Protein AF-A0A933KEI4-F1 (afdb_monomer_lite)

Secondary structure (DSSP, 8-state):
--HHHHHHHHHHHTTSTTHHHHHHHHHHHHHSS--HHHHHHHHHHH---HHHHHHHHHHSTT--SS---SEEEEEE-SHHHHHTTHHHHHHHHHHHHT--TTEE-TTS-EEEEEES--S-GGG-S-EEETTEEE-S--GGGHHHHHHHHHH-TT---TTT-TT--B--EE-TTT--B-EEEEEEETTEEEEEEEEEETTEEEEEEE-SBTT---EEESS-PPTTPBPEEE-TTT--B---S-B-TTT-PBEEEEEETTS-EEEEESBTT---EEEE-

Sequence (277 aa):
MNTAEIQAIVTKHQGKPGEVLSILEDIQSRYSFLPEDALRFVADRTGHPLRDLYGVATFYKMFSFRPRGKHLVSVCLGTACHVRRAALVAEEFESKLSVRAGETTPDGDISLESVNCVGACALGPIVVVDGHYFPNVKKASVKSIIDRTRGGLDRIDPNKDPRVFPVEVRCPRCNHSLMDPAFPIEDHPSVRVTISFGACHGWLRLSSLYGSFTIVSEYETPADTVCHFFCPHCHAELLGATSCMECAAPMVPMVIEGGGIVQICSRRGCRGHLLDL

Radius of gyration: 22.95 Å; chains: 1; bounding box: 55×35×62 Å

Structure (mmCIF, N/CA/C/O backbone):
data_AF-A0A933KEI4-F1
#
_entry.id   AF-A0A933KEI4-F1
#
loop_
_atom_site.group_PDB
_atom_site.id
_atom_site.type_symbol
_atom_site.label_atom_id
_atom_site.label_alt_id
_atom_site.label_comp_id
_atom_site.label_asym_id
_atom_site.label_entity_id
_atom_site.label_seq_id
_atom_site.pdbx_PDB_ins_code
_atom_site.Cartn_x
_atom_site.Cartn_y
_atom_site.Cartn_z
_atom_site.occupancy
_atom_site.B_iso_or_equiv
_atom_site.auth_seq_id
_atom_site.auth_comp_id
_atom_site.auth_asym_id
_atom_site.auth_atom_id
_atom_site.pdbx_PDB_model_num
ATOM 1 N N . MET A 1 1 ? -22.226 11.304 -0.323 1.00 66.88 1 MET A N 1
ATOM 2 C CA . MET A 1 1 ? -21.785 9.904 -0.499 1.00 66.88 1 MET A CA 1
ATOM 3 C C . MET A 1 1 ? -22.325 9.410 -1.833 1.00 66.88 1 MET A C 1
ATOM 5 O O . MET A 1 1 ? -23.469 9.730 -2.133 1.00 66.88 1 MET A O 1
ATOM 9 N N . ASN A 1 2 ? -21.521 8.744 -2.665 1.00 82.81 2 ASN A N 1
ATOM 10 C CA . ASN A 1 2 ? -21.932 8.381 -4.023 1.00 82.81 2 ASN A CA 1
ATOM 11 C C . ASN A 1 2 ? -22.456 6.940 -4.061 1.00 82.81 2 ASN A C 1
ATOM 13 O O . ASN A 1 2 ? -21.691 5.981 -4.101 1.00 82.81 2 ASN A O 1
ATOM 17 N N . THR A 1 3 ? -23.775 6.788 -4.059 1.00 83.94 3 THR A N 1
ATOM 18 C CA . THR A 1 3 ? -24.452 5.486 -4.040 1.00 83.94 3 THR A CA 1
ATOM 19 C C . THR A 1 3 ? -24.093 4.603 -5.245 1.00 83.94 3 THR A C 1
ATOM 21 O O . THR A 1 3 ? -24.060 3.380 -5.123 1.00 83.94 3 THR A O 1
ATOM 24 N N . ALA A 1 4 ? -23.752 5.200 -6.394 1.00 87.56 4 ALA A N 1
ATOM 25 C CA . ALA A 1 4 ? -23.306 4.457 -7.573 1.00 87.56 4 ALA A CA 1
ATOM 26 C C . ALA A 1 4 ? -21.932 3.792 -7.363 1.00 87.56 4 ALA A C 1
ATOM 28 O O . ALA A 1 4 ? -21.709 2.682 -7.843 1.00 87.56 4 ALA A O 1
ATOM 29 N N . GLU A 1 5 ? -21.031 4.428 -6.605 1.00 88.00 5 GLU A N 1
ATOM 30 C CA . GLU A 1 5 ? -19.727 3.842 -6.259 1.00 88.00 5 GLU A CA 1
ATOM 31 C C . GLU A 1 5 ? -19.898 2.625 -5.348 1.00 88.00 5 GLU A C 1
ATOM 33 O O . GLU A 1 5 ? -19.323 1.569 -5.606 1.00 88.00 5 GLU A O 1
ATOM 38 N N . ILE A 1 6 ? -20.739 2.740 -4.315 1.00 88.50 6 ILE A N 1
ATOM 39 C CA . ILE A 1 6 ? -21.006 1.628 -3.394 1.00 88.50 6 ILE A CA 1
ATOM 40 C C . ILE A 1 6 ? -21.677 0.473 -4.147 1.00 88.50 6 ILE A C 1
ATOM 42 O O . ILE A 1 6 ? -21.323 -0.685 -3.939 1.00 88.50 6 ILE A O 1
ATOM 46 N N . GLN A 1 7 ? -22.580 0.768 -5.089 1.00 91.25 7 GLN A N 1
ATOM 47 C CA . GLN A 1 7 ? -23.173 -0.255 -5.951 1.00 91.25 7 GLN A CA 1
ATOM 48 C C . GLN A 1 7 ? -22.116 -1.003 -6.777 1.00 91.25 7 GLN A C 1
ATOM 50 O O . GLN A 1 7 ? -22.214 -2.224 -6.918 1.00 91.25 7 GLN A O 1
ATOM 55 N N . ALA A 1 8 ? -21.104 -0.309 -7.304 1.00 91.31 8 ALA A N 1
ATOM 56 C CA . ALA A 1 8 ? -20.011 -0.948 -8.033 1.00 91.31 8 ALA A CA 1
ATOM 57 C C . ALA A 1 8 ? -19.189 -1.880 -7.122 1.00 91.31 8 ALA A C 1
ATOM 59 O O . ALA A 1 8 ? -18.896 -3.009 -7.520 1.00 91.31 8 ALA A O 1
ATOM 60 N N . ILE A 1 9 ? -18.895 -1.457 -5.884 1.00 90.81 9 ILE A N 1
ATOM 61 C CA . ILE A 1 9 ? -18.196 -2.282 -4.879 1.00 90.81 9 ILE A CA 1
ATOM 62 C C . ILE A 1 9 ? -19.005 -3.539 -4.541 1.00 90.81 9 ILE A C 1
ATOM 64 O O . ILE A 1 9 ? -18.464 -4.644 -4.558 1.00 90.81 9 ILE A O 1
ATOM 68 N N . VAL A 1 10 ? -20.309 -3.395 -4.284 1.00 90.69 10 VAL A N 1
ATOM 69 C CA . VAL A 1 10 ? -21.191 -4.538 -3.999 1.00 90.69 10 VAL A CA 1
ATOM 70 C C . VAL A 1 10 ? -21.196 -5.512 -5.177 1.00 90.69 10 VAL A C 1
ATOM 72 O O . VAL A 1 10 ? -20.985 -6.705 -4.990 1.00 90.69 10 VAL A O 1
ATOM 75 N N . THR A 1 11 ? -21.351 -5.006 -6.403 1.00 91.69 11 THR A N 1
ATOM 76 C CA . THR A 1 11 ? -21.400 -5.841 -7.617 1.00 91.69 11 THR A CA 1
ATOM 77 C C . THR A 1 11 ? -20.084 -6.596 -7.850 1.00 91.69 11 THR A C 1
ATOM 79 O O . THR A 1 11 ? -20.098 -7.748 -8.274 1.00 91.69 11 THR A O 1
ATOM 82 N N . LYS A 1 12 ? -18.935 -5.982 -7.533 1.00 90.69 12 LYS A N 1
ATOM 83 C CA . LYS A 1 12 ? -17.597 -6.590 -7.661 1.00 90.69 12 LYS A CA 1
ATOM 84 C C . LYS A 1 12 ? -17.420 -7.841 -6.790 1.00 90.69 12 LYS A C 1
ATOM 86 O O . LYS A 1 12 ? -16.674 -8.750 -7.175 1.00 90.69 12 LYS A O 1
ATOM 91 N N . HIS A 1 13 ? -18.063 -7.887 -5.624 1.00 90.44 13 HIS A N 1
ATOM 92 C CA . HIS A 1 13 ? -17.870 -8.946 -4.623 1.00 90.44 13 HIS A CA 1
ATOM 93 C C . HIS A 1 13 ? -19.070 -9.875 -4.444 1.00 90.44 13 HIS A C 1
ATOM 95 O O . HIS A 1 13 ? -18.941 -10.893 -3.768 1.00 90.44 13 HIS A O 1
ATOM 101 N N . GLN A 1 14 ? -20.199 -9.559 -5.076 1.00 87.44 14 GLN A N 1
ATOM 102 C CA . GLN A 1 14 ? -21.444 -10.305 -4.947 1.00 87.44 14 GLN A CA 1
ATOM 103 C C . GLN A 1 14 ? -21.265 -11.798 -5.258 1.00 87.44 14 GLN A C 1
ATOM 105 O O . GLN A 1 14 ? -20.739 -12.172 -6.309 1.00 87.44 14 GLN A O 1
ATOM 110 N N . GLY A 1 15 ? -21.730 -12.655 -4.345 1.00 81.69 15 GLY A N 1
ATOM 111 C CA . GLY A 1 15 ? -21.725 -14.110 -4.521 1.00 81.69 15 GLY A CA 1
ATOM 112 C C . GLY A 1 15 ? -20.364 -14.779 -4.301 1.00 81.69 15 GLY A C 1
ATOM 113 O O . GLY A 1 15 ? -20.231 -15.979 -4.547 1.00 81.69 15 GLY A O 1
ATOM 114 N N . LYS A 1 16 ? -19.351 -14.038 -3.831 1.00 86.69 16 LYS A N 1
ATOM 115 C CA . LYS A 1 16 ? -18.053 -14.602 -3.438 1.00 86.69 16 LYS A CA 1
ATOM 116 C C . LYS A 1 16 ? -18.057 -15.004 -1.955 1.00 86.69 16 LYS A C 1
ATOM 118 O O . LYS A 1 16 ? -18.673 -14.323 -1.133 1.00 86.69 16 LYS A O 1
ATOM 123 N N . PRO A 1 17 ? -17.336 -16.070 -1.564 1.00 81.12 17 PRO A N 1
ATOM 124 C CA . PRO A 1 17 ? -17.108 -16.369 -0.153 1.00 81.12 17 PRO A CA 1
ATOM 125 C C . PRO A 1 17 ? -16.466 -15.171 0.558 1.00 81.12 17 PRO A C 1
ATOM 127 O O . PRO A 1 17 ? -15.464 -14.641 0.085 1.00 81.12 17 PRO A O 1
ATOM 130 N N . GLY A 1 18 ? -17.037 -14.745 1.687 1.00 84.06 18 GLY A N 1
ATOM 131 C CA . GLY A 1 18 ? -16.534 -13.592 2.440 1.00 84.06 18 GLY A CA 1
ATOM 132 C C . GLY A 1 18 ? -16.918 -12.221 1.869 1.00 84.06 18 GLY A C 1
ATOM 133 O O . GLY A 1 18 ? -16.309 -11.232 2.266 1.00 84.06 18 GLY A O 1
ATOM 134 N N . GLU A 1 19 ? -17.930 -12.140 0.992 1.00 90.75 19 GLU A N 1
ATOM 135 C CA . GLU A 1 19 ? -18.350 -10.891 0.328 1.00 90.75 19 GLU A CA 1
ATOM 136 C C . GLU A 1 19 ? -18.503 -9.697 1.282 1.00 90.75 19 GLU A C 1
ATOM 138 O O . GLU A 1 19 ? -18.044 -8.605 0.964 1.00 90.75 19 GLU A O 1
ATOM 143 N N . VAL A 1 20 ? -19.080 -9.900 2.475 1.00 90.94 20 VAL A N 1
ATOM 144 C CA . VAL A 1 20 ? -19.296 -8.826 3.456 1.00 90.94 20 VAL A CA 1
ATOM 145 C C . VAL A 1 20 ? -17.970 -8.196 3.868 1.00 90.94 20 VAL A C 1
ATOM 147 O O . VAL A 1 20 ? -17.856 -6.975 3.877 1.00 90.94 20 VAL A O 1
ATOM 150 N N . LEU A 1 21 ? -16.954 -9.010 4.166 1.00 92.19 21 LEU A N 1
ATOM 151 C CA . LEU A 1 21 ? -15.654 -8.509 4.603 1.00 92.19 21 LEU A CA 1
ATOM 152 C C . LEU A 1 21 ? -14.997 -7.668 3.501 1.00 92.19 21 LEU A C 1
ATOM 154 O O . LEU A 1 21 ? -14.574 -6.547 3.770 1.00 92.19 21 LEU A O 1
ATOM 158 N N . SER A 1 22 ? -14.985 -8.173 2.264 1.00 92.25 22 SER A N 1
ATOM 159 C CA . SER A 1 22 ? -14.389 -7.480 1.115 1.00 92.25 22 SER A CA 1
ATOM 160 C C . SER A 1 22 ? -15.139 -6.202 0.728 1.00 92.25 22 SER A C 1
ATOM 162 O O . SER A 1 22 ? -14.517 -5.212 0.353 1.00 92.25 22 SER A O 1
ATOM 164 N N . ILE A 1 23 ? -16.471 -6.189 0.845 1.00 93.56 23 ILE A N 1
ATOM 165 C CA . ILE A 1 23 ? -17.278 -4.983 0.609 1.00 93.56 23 ILE A CA 1
ATOM 166 C C . ILE A 1 23 ? -16.947 -3.913 1.652 1.00 93.56 23 ILE A C 1
ATOM 168 O O . ILE A 1 23 ? -16.721 -2.759 1.291 1.00 93.56 23 ILE A O 1
ATOM 172 N N . LEU A 1 24 ? -16.902 -4.279 2.937 1.00 93.88 24 LEU A N 1
ATOM 173 C CA . LEU A 1 24 ? -16.566 -3.341 4.010 1.00 93.88 24 LEU A CA 1
ATOM 174 C C . LEU A 1 24 ? -15.130 -2.814 3.874 1.00 93.88 24 LEU A C 1
ATOM 176 O O . LEU A 1 24 ? -14.891 -1.630 4.104 1.00 93.88 24 LEU A O 1
ATOM 180 N N . GLU A 1 25 ? -14.187 -3.662 3.464 1.00 91.75 25 GLU A N 1
ATOM 181 C CA . GLU A 1 25 ? -12.800 -3.271 3.200 1.00 91.75 25 GLU A CA 1
ATOM 182 C C . GLU A 1 25 ? -12.699 -2.232 2.077 1.00 91.75 25 GLU A C 1
ATOM 184 O O . GLU A 1 25 ? -12.110 -1.171 2.289 1.00 91.75 25 GLU A O 1
ATOM 189 N N . ASP A 1 26 ? -13.340 -2.473 0.929 1.00 90.56 26 ASP A N 1
ATOM 190 C CA . ASP A 1 26 ? -13.341 -1.535 -0.201 1.00 90.56 26 ASP A CA 1
ATOM 191 C C . ASP A 1 26 ? -14.046 -0.208 0.160 1.00 90.56 26 ASP A C 1
ATOM 193 O O . ASP A 1 26 ? -13.571 0.870 -0.208 1.00 90.56 26 ASP A O 1
ATOM 197 N N . ILE A 1 27 ? -15.151 -0.252 0.921 1.00 91.88 27 ILE A N 1
ATOM 198 C CA . ILE A 1 27 ? -15.847 0.959 1.401 1.00 91.88 27 ILE A CA 1
ATOM 199 C C . ILE A 1 27 ? -14.936 1.766 2.326 1.00 91.88 27 ILE A C 1
ATOM 201 O O . ILE A 1 27 ? -14.800 2.978 2.144 1.00 91.88 27 ILE A O 1
ATOM 205 N N . GLN A 1 28 ? -14.287 1.116 3.295 1.00 89.94 28 GLN A N 1
ATOM 206 C CA . GLN A 1 28 ? -13.370 1.800 4.200 1.00 89.94 28 GLN A CA 1
ATOM 207 C C . GLN A 1 28 ? -12.134 2.324 3.466 1.00 89.94 28 GLN A C 1
ATOM 209 O O . GLN A 1 28 ? -11.687 3.422 3.769 1.00 89.94 28 GLN A O 1
ATOM 214 N N . SER A 1 29 ? -11.592 1.592 2.495 1.00 85.69 29 SER A N 1
ATOM 215 C CA . SER A 1 29 ? -10.480 2.073 1.669 1.00 85.69 29 SER A CA 1
ATOM 216 C C . SER A 1 29 ? -10.861 3.348 0.907 1.00 85.69 29 SER A C 1
ATOM 218 O O . SER A 1 29 ? -10.061 4.275 0.794 1.00 85.69 29 SER A O 1
ATOM 220 N N . ARG A 1 30 ? -12.113 3.437 0.438 1.00 85.56 30 ARG A N 1
ATOM 221 C CA . ARG A 1 30 ? -12.614 4.596 -0.308 1.00 85.56 30 ARG A CA 1
ATOM 222 C C . ARG A 1 30 ? -12.935 5.804 0.570 1.00 85.56 30 ARG A C 1
ATOM 224 O O . ARG A 1 30 ? -12.662 6.929 0.158 1.00 85.56 30 ARG A O 1
ATOM 231 N N . TYR A 1 31 ? -13.564 5.587 1.723 1.00 85.62 31 TYR A N 1
ATOM 232 C CA . TYR A 1 31 ? -14.091 6.662 2.573 1.00 85.62 31 TYR A CA 1
ATOM 233 C C . TYR A 1 31 ? -13.296 6.877 3.870 1.00 85.62 31 TYR A C 1
ATOM 235 O O . TYR A 1 31 ? -13.636 7.774 4.632 1.00 85.62 31 TYR A O 1
ATOM 243 N N . SER A 1 32 ? -12.259 6.079 4.133 1.00 85.19 32 SER A N 1
ATOM 244 C CA . SER A 1 32 ? -11.454 6.023 5.371 1.00 85.19 32 SER A CA 1
ATOM 245 C C . SER A 1 32 ? -12.206 5.582 6.637 1.00 85.19 32 SER A C 1
ATOM 247 O O . SER A 1 32 ? -11.617 5.480 7.712 1.00 85.19 32 SER A O 1
ATOM 249 N N . PHE A 1 33 ? -13.503 5.296 6.535 1.00 90.75 33 PHE A N 1
ATOM 250 C CA . PHE A 1 33 ? -14.348 4.749 7.598 1.00 90.75 33 PHE A CA 1
ATOM 251 C C . PHE A 1 33 ? -15.566 4.048 6.984 1.00 90.75 33 PHE A C 1
ATOM 253 O O . PHE A 1 33 ? -15.709 4.005 5.762 1.00 90.75 33 PHE A O 1
ATOM 260 N N . LEU A 1 34 ? -16.445 3.506 7.826 1.00 92.50 34 LEU A N 1
ATOM 261 C CA . LEU A 1 34 ? -17.716 2.900 7.440 1.00 92.50 34 LEU A CA 1
ATOM 262 C C . LEU A 1 34 ? -18.889 3.832 7.796 1.00 92.50 34 LEU A C 1
ATOM 264 O O . LEU A 1 34 ? -19.338 3.825 8.947 1.00 92.50 34 LEU A O 1
ATOM 268 N N . PRO A 1 35 ? -19.402 4.636 6.842 1.00 91.94 35 PRO A N 1
ATOM 269 C CA . PRO A 1 35 ? -20.598 5.443 7.055 1.00 91.94 35 PRO A CA 1
ATOM 270 C C . PRO A 1 35 ? -21.829 4.565 7.286 1.00 91.94 35 PRO A C 1
ATOM 272 O O . PRO A 1 35 ? -22.018 3.560 6.602 1.00 91.94 35 PRO A O 1
ATOM 275 N N . GLU A 1 36 ? -22.719 4.985 8.186 1.00 92.69 36 GLU A N 1
ATOM 276 C CA . GLU A 1 36 ? -23.975 4.269 8.442 1.00 92.69 36 GLU A CA 1
ATOM 277 C C . GLU A 1 36 ? -24.830 4.133 7.174 1.00 92.69 36 GLU A C 1
ATOM 279 O O . GLU A 1 36 ? -25.321 3.044 6.877 1.00 92.69 36 GLU A O 1
ATOM 284 N N . ASP A 1 37 ? -24.941 5.199 6.377 1.00 92.38 37 ASP A N 1
ATOM 285 C CA . ASP A 1 37 ? -25.680 5.174 5.111 1.00 92.38 37 ASP A CA 1
ATOM 286 C C . ASP A 1 37 ? -25.109 4.136 4.131 1.00 92.38 37 ASP A C 1
ATOM 288 O O . ASP A 1 37 ? -25.859 3.503 3.387 1.00 92.38 37 ASP A O 1
ATOM 292 N N . ALA A 1 38 ? -23.785 3.929 4.136 1.00 92.38 38 ALA A N 1
ATOM 293 C CA . ALA A 1 38 ? -23.139 2.928 3.292 1.00 92.38 38 ALA A CA 1
ATOM 294 C C . ALA A 1 38 ? -23.496 1.513 3.758 1.00 92.38 38 ALA A C 1
ATOM 296 O O . ALA A 1 38 ? -23.834 0.667 2.936 1.00 92.38 38 ALA A O 1
ATOM 297 N N . LEU A 1 39 ? -23.481 1.267 5.072 1.00 93.81 39 LEU A N 1
ATOM 298 C CA . LEU A 1 39 ? -23.871 -0.021 5.650 1.00 93.81 39 LEU A CA 1
ATOM 299 C C . LEU A 1 39 ? -25.344 -0.341 5.378 1.00 93.81 39 LEU A C 1
ATOM 301 O O . LEU A 1 39 ? -25.662 -1.468 5.006 1.00 93.81 39 LEU A O 1
ATOM 305 N N . ARG A 1 40 ? -26.236 0.649 5.506 1.00 94.19 40 ARG A N 1
ATOM 306 C CA . ARG A 1 40 ? -27.660 0.508 5.160 1.00 94.19 40 ARG A CA 1
ATOM 307 C C . ARG A 1 40 ? -27.838 0.149 3.690 1.00 94.19 40 ARG A C 1
ATOM 309 O O . ARG A 1 40 ? -28.526 -0.816 3.377 1.00 94.19 40 ARG A O 1
ATOM 316 N N . PHE A 1 41 ? -27.141 0.853 2.801 1.00 93.31 41 PHE A N 1
ATOM 317 C CA . PHE A 1 41 ? -27.189 0.556 1.375 1.00 93.31 41 PHE A CA 1
ATOM 318 C C . PHE A 1 41 ? -26.659 -0.849 1.045 1.00 93.31 41 PHE A C 1
ATOM 320 O O . PHE A 1 41 ? -27.255 -1.566 0.244 1.00 93.31 41 PHE A O 1
ATOM 327 N N . VAL A 1 42 ? -25.561 -1.279 1.675 1.00 92.88 42 VAL A N 1
ATOM 328 C CA . VAL A 1 42 ? -25.029 -2.640 1.500 1.00 92.88 42 VAL A CA 1
ATOM 329 C C . VAL A 1 42 ? -26.033 -3.684 1.984 1.00 92.88 42 VAL A C 1
ATOM 331 O O . VAL A 1 42 ? -26.249 -4.668 1.276 1.00 92.88 42 VAL A O 1
ATOM 334 N N . ALA A 1 43 ? -26.673 -3.472 3.136 1.00 94.00 43 ALA A N 1
ATOM 335 C CA . ALA A 1 43 ? -27.698 -4.374 3.664 1.00 94.00 43 ALA A CA 1
ATOM 336 C C . ALA A 1 43 ? -28.856 -4.544 2.667 1.00 94.00 43 ALA A C 1
ATOM 338 O O . ALA A 1 43 ? -29.191 -5.668 2.293 1.00 94.00 43 ALA A O 1
ATOM 339 N N . ASP A 1 44 ? -29.383 -3.433 2.147 1.00 92.25 44 ASP A N 1
ATOM 340 C CA . ASP A 1 44 ? -30.495 -3.435 1.190 1.00 92.25 44 ASP A CA 1
ATOM 341 C C . ASP A 1 44 ? -30.146 -4.149 -0.127 1.00 92.25 44 ASP A C 1
ATOM 343 O O . ASP A 1 44 ? -31.000 -4.784 -0.748 1.00 92.25 44 ASP A O 1
ATOM 347 N N . ARG A 1 45 ? -28.889 -4.056 -0.584 1.00 91.44 45 ARG A N 1
ATOM 348 C CA . ARG A 1 45 ? -28.452 -4.633 -1.868 1.00 91.44 45 ARG A CA 1
ATOM 349 C C . ARG A 1 45 ? -27.994 -6.082 -1.782 1.00 91.44 45 ARG A C 1
ATOM 351 O O . ARG A 1 45 ? -28.147 -6.810 -2.759 1.00 91.44 45 ARG A O 1
ATOM 358 N N . THR A 1 46 ? -27.426 -6.488 -0.653 1.00 89.06 46 THR A N 1
ATOM 359 C CA . THR A 1 46 ? -26.928 -7.857 -0.441 1.00 89.06 46 THR A CA 1
ATOM 360 C C . THR A 1 46 ? -27.973 -8.770 0.197 1.00 89.06 46 THR A C 1
ATOM 362 O O . THR A 1 46 ? -27.859 -9.987 0.100 1.00 89.06 46 THR A O 1
ATOM 365 N N . GLY A 1 47 ? -29.004 -8.200 0.831 1.00 89.62 47 GLY A N 1
ATOM 366 C CA . GLY A 1 47 ? -29.991 -8.946 1.609 1.00 89.62 47 GLY A CA 1
ATOM 367 C C . GLY A 1 47 ? -29.497 -9.348 3.003 1.00 89.62 47 GLY A C 1
ATOM 368 O O . GLY A 1 47 ? -30.251 -9.974 3.749 1.00 89.62 47 GLY A O 1
ATOM 369 N N . HIS A 1 48 ? -28.264 -8.983 3.381 1.00 90.56 48 HIS A N 1
ATOM 370 C CA . HIS A 1 48 ? -27.751 -9.206 4.732 1.00 90.56 48 HIS A CA 1
ATOM 371 C C . HIS A 1 48 ? -28.422 -8.256 5.728 1.00 90.56 48 HIS A C 1
ATOM 373 O O . HIS A 1 48 ? -28.486 -7.050 5.480 1.00 90.56 48 HIS A O 1
ATOM 379 N N . PRO A 1 49 ? -28.874 -8.747 6.893 1.00 93.69 49 PRO A N 1
ATOM 380 C CA . PRO A 1 49 ? -29.343 -7.887 7.967 1.00 93.69 49 PRO A CA 1
ATOM 381 C C . PRO A 1 49 ? -28.277 -6.862 8.372 1.00 93.69 49 PRO A C 1
ATOM 383 O O . PRO A 1 49 ? -27.120 -7.210 8.602 1.00 93.69 49 PRO A O 1
ATOM 386 N N . LEU A 1 50 ? -28.680 -5.604 8.576 1.00 93.81 50 LEU A N 1
ATOM 387 C CA . LEU A 1 50 ? -27.767 -4.537 9.007 1.00 93.81 50 LEU A CA 1
ATOM 388 C C . LEU A 1 50 ? -26.9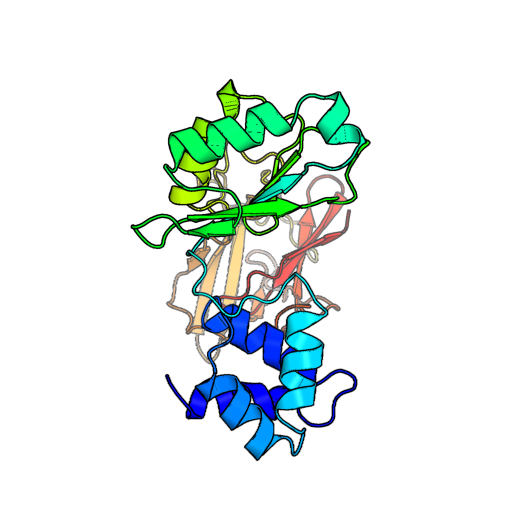85 -4.908 10.284 1.00 93.81 50 LEU A C 1
ATOM 390 O O . LEU A 1 50 ? -25.810 -4.575 10.416 1.00 93.81 50 LEU A O 1
ATOM 394 N N . ARG A 1 51 ? -27.613 -5.651 11.207 1.00 94.56 51 ARG A N 1
ATOM 395 C CA . ARG A 1 51 ? -26.971 -6.139 12.440 1.00 94.56 51 ARG A CA 1
ATOM 396 C C . ARG A 1 51 ? -25.764 -7.046 12.162 1.00 94.56 51 ARG A C 1
ATOM 398 O O . ARG A 1 51 ? -24.816 -7.023 12.937 1.00 94.56 51 ARG A O 1
ATOM 405 N N . ASP A 1 52 ? -25.801 -7.828 11.083 1.00 91.06 52 ASP A N 1
ATOM 406 C CA . ASP A 1 52 ? -24.750 -8.787 10.748 1.00 91.06 52 ASP A CA 1
ATOM 407 C C . ASP A 1 52 ? -23.547 -8.026 10.168 1.00 91.06 52 ASP A C 1
ATOM 409 O O . ASP A 1 52 ? -22.407 -8.305 10.536 1.00 91.06 52 ASP A O 1
ATOM 413 N N . LEU A 1 53 ? -23.798 -6.970 9.378 1.00 93.25 53 LEU A N 1
ATOM 414 C CA . LEU A 1 53 ? -22.759 -6.038 8.924 1.00 93.25 53 LEU A CA 1
ATOM 415 C C . LEU A 1 53 ? -22.075 -5.334 10.102 1.00 93.25 53 LEU A C 1
ATOM 417 O O . LEU A 1 53 ? -20.847 -5.298 10.162 1.00 93.25 53 LEU A O 1
ATOM 421 N N . TYR A 1 54 ? -22.850 -4.821 11.066 1.00 93.81 54 TYR A N 1
ATOM 422 C CA . TYR A 1 54 ? -22.287 -4.260 12.299 1.00 93.81 54 TYR A CA 1
ATOM 423 C C . TYR A 1 54 ? -21.531 -5.310 13.112 1.00 93.81 54 TYR A C 1
ATOM 425 O O . TYR A 1 54 ? -20.475 -4.998 13.654 1.00 93.81 54 TYR A O 1
ATOM 433 N N . GLY A 1 55 ? -22.031 -6.544 13.181 1.00 93.19 55 GLY A N 1
ATOM 434 C CA . GLY A 1 55 ? -21.350 -7.669 13.818 1.00 93.19 55 GLY A CA 1
ATOM 435 C C . GLY A 1 55 ? -19.956 -7.904 13.236 1.00 93.19 55 GLY A C 1
ATOM 436 O O . GLY A 1 55 ? -18.978 -7.924 13.978 1.00 93.19 55 GLY A O 1
ATOM 437 N N . VAL A 1 56 ? -19.836 -7.989 11.909 1.00 92.25 56 VAL A N 1
ATOM 438 C CA . VAL A 1 56 ? -18.537 -8.127 11.229 1.00 92.25 56 VAL A CA 1
ATOM 439 C C . VAL A 1 56 ? -17.656 -6.896 11.460 1.00 92.25 56 VAL A C 1
ATOM 441 O O . VAL A 1 56 ? -16.499 -7.030 11.862 1.00 92.25 56 VAL A O 1
ATOM 444 N N . ALA A 1 57 ? -18.199 -5.694 11.258 1.00 92.31 57 ALA A N 1
ATOM 445 C CA . ALA A 1 57 ? -17.451 -4.447 11.388 1.00 92.31 57 ALA A CA 1
ATOM 446 C C . ALA A 1 57 ? -16.956 -4.184 12.823 1.00 92.31 57 ALA A C 1
ATOM 448 O O . ALA A 1 57 ? -15.898 -3.598 13.013 1.00 92.31 57 ALA A O 1
ATOM 449 N N . THR A 1 58 ? -17.684 -4.634 13.846 1.00 89.81 58 THR A N 1
ATOM 450 C CA . THR A 1 58 ? -17.254 -4.516 15.251 1.00 89.81 58 THR A CA 1
ATOM 451 C C . THR A 1 58 ? -16.309 -5.632 15.679 1.00 89.81 58 THR A C 1
ATOM 453 O O . THR A 1 58 ? -15.481 -5.421 16.564 1.00 89.81 58 THR A O 1
ATOM 456 N N . PHE A 1 59 ? -16.402 -6.809 15.056 1.00 90.38 59 PHE A N 1
ATOM 457 C CA . PHE A 1 59 ? -15.530 -7.938 15.357 1.00 90.38 59 PHE A CA 1
ATOM 458 C C . PHE A 1 59 ? -14.084 -7.680 14.908 1.00 90.38 59 PHE A C 1
ATOM 460 O O . PHE A 1 59 ? -13.139 -7.951 15.652 1.00 90.38 59 PHE A O 1
ATOM 467 N N . TYR A 1 60 ? -13.895 -7.121 13.710 1.00 86.44 60 TYR A N 1
ATOM 468 C CA . TYR A 1 60 ? -12.566 -6.804 13.191 1.00 86.44 60 TYR A CA 1
ATOM 469 C C . TYR A 1 60 ? -12.129 -5.391 13.582 1.00 86.44 60 TYR A C 1
ATOM 471 O O . TYR A 1 60 ? -12.618 -4.401 13.047 1.00 86.44 60 TYR A O 1
ATOM 479 N N . LYS A 1 61 ? -11.094 -5.294 14.429 1.00 79.81 61 LYS A N 1
ATOM 480 C CA . LYS A 1 61 ? -10.496 -4.015 14.870 1.00 79.81 61 LYS A CA 1
ATOM 481 C C . LYS A 1 61 ? -9.951 -3.142 13.719 1.00 79.81 61 LYS A C 1
ATOM 483 O O . LYS A 1 61 ? -9.690 -1.959 13.908 1.00 79.81 61 LYS A O 1
ATOM 488 N N . MET A 1 62 ? -9.770 -3.716 12.528 1.00 82.75 62 MET A N 1
ATOM 489 C CA . MET A 1 62 ? -9.368 -2.977 11.329 1.00 82.75 62 MET A CA 1
ATOM 490 C C . MET A 1 62 ? -10.439 -1.981 10.865 1.00 82.75 62 MET A C 1
ATOM 492 O O . MET A 1 62 ? -10.081 -0.979 10.245 1.00 82.75 62 MET A O 1
ATOM 496 N N . PHE A 1 63 ? -11.721 -2.212 11.155 1.00 89.81 63 PHE A N 1
ATOM 497 C CA . PHE A 1 63 ? -12.793 -1.310 10.745 1.00 89.81 63 PH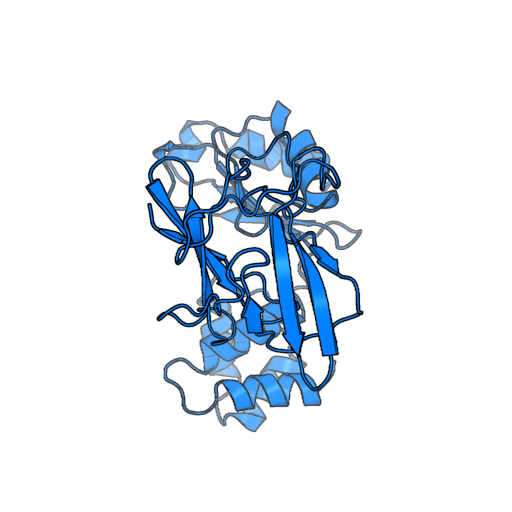E A CA 1
ATOM 498 C C . PHE A 1 63 ? -13.010 -0.164 11.735 1.00 89.81 63 PHE A C 1
ATOM 500 O O . PHE A 1 63 ? -12.897 -0.331 12.948 1.00 89.81 63 PHE A O 1
ATOM 507 N N . SER A 1 64 ? -13.352 1.009 11.206 1.00 88.06 64 SER A N 1
ATOM 508 C CA . SER A 1 64 ? -13.692 2.203 11.971 1.00 88.06 64 SER A CA 1
ATOM 509 C C . SER A 1 64 ? -15.024 2.774 11.511 1.00 88.06 64 SER A C 1
ATOM 511 O O . SER A 1 64 ? -15.264 2.960 10.322 1.00 88.06 64 SER A O 1
ATOM 513 N N . PHE A 1 65 ? -15.873 3.129 12.474 1.00 89.62 65 PHE A N 1
ATOM 514 C CA . PHE A 1 65 ? -17.104 3.892 12.238 1.00 89.62 65 PHE A CA 1
ATOM 515 C C . PHE A 1 65 ? -16.885 5.405 12.324 1.00 89.62 65 PHE A C 1
ATOM 517 O O . PHE A 1 65 ? -17.792 6.183 12.042 1.00 89.62 65 PHE A O 1
ATOM 524 N N . ARG A 1 66 ? -15.694 5.837 12.749 1.00 86.00 66 ARG A N 1
ATOM 525 C CA . ARG A 1 66 ? -15.320 7.249 12.832 1.00 86.00 66 ARG A CA 1
ATOM 526 C C . ARG A 1 66 ? -14.372 7.598 11.689 1.00 86.00 66 ARG A C 1
ATOM 528 O O . ARG A 1 66 ? -13.513 6.768 11.379 1.00 86.00 66 ARG A O 1
ATOM 535 N N . PRO A 1 67 ? -14.477 8.806 11.109 1.00 85.31 67 PRO A N 1
ATOM 536 C CA . PRO A 1 67 ? -13.537 9.271 10.100 1.00 85.31 67 PRO A CA 1
ATOM 537 C C . PRO A 1 67 ? -12.091 9.125 10.581 1.00 85.31 67 PRO A C 1
ATOM 539 O O . PRO A 1 67 ? -11.698 9.709 11.598 1.00 85.31 67 PRO A O 1
ATOM 542 N N . ARG A 1 68 ? -11.308 8.325 9.856 1.00 87.38 68 ARG A N 1
ATOM 543 C CA . ARG A 1 68 ? -9.858 8.276 10.031 1.00 87.38 68 ARG A CA 1
ATOM 544 C C . ARG A 1 68 ? -9.203 9.352 9.179 1.00 87.38 68 ARG A C 1
ATOM 546 O O . ARG A 1 68 ? -9.751 9.772 8.159 1.00 87.38 68 ARG A O 1
ATOM 553 N N . GLY A 1 69 ? -8.040 9.799 9.630 1.00 87.38 69 GLY A N 1
ATOM 554 C CA . GLY A 1 69 ? -7.186 10.688 8.869 1.00 87.38 69 GLY A CA 1
ATOM 555 C C . GLY A 1 69 ? -6.651 10.002 7.617 1.00 87.38 69 GLY A C 1
ATOM 556 O O . GLY A 1 69 ? -6.857 8.805 7.400 1.00 87.38 69 GLY A O 1
ATOM 557 N N . LYS A 1 70 ? -5.949 10.770 6.789 1.00 85.50 70 LYS A N 1
ATOM 558 C CA . LYS A 1 70 ? -5.293 10.255 5.577 1.00 85.50 70 LYS A CA 1
ATOM 559 C C . LYS A 1 70 ? -4.257 9.174 5.878 1.00 85.50 70 LYS A C 1
ATOM 561 O O . LYS A 1 70 ? -4.084 8.276 5.064 1.00 85.50 70 LYS A O 1
ATOM 566 N N . HIS A 1 71 ? -3.609 9.272 7.034 1.00 89.94 71 HIS A N 1
ATOM 567 C CA . HIS A 1 71 ? -2.557 8.372 7.478 1.00 89.94 71 HIS A CA 1
ATOM 568 C C . HIS A 1 71 ? -2.921 7.718 8.812 1.00 89.94 71 HIS A C 1
ATOM 570 O O . HIS A 1 71 ? -3.348 8.395 9.748 1.00 89.94 71 HIS A O 1
ATOM 576 N N . LEU A 1 72 ? -2.703 6.411 8.937 1.00 90.06 72 LEU A N 1
ATOM 577 C CA . LEU A 1 72 ? -2.911 5.654 10.167 1.00 90.06 72 LEU A CA 1
ATOM 578 C C . LEU A 1 72 ? -1.567 5.290 10.799 1.00 90.06 72 LEU A C 1
ATOM 580 O O . LEU A 1 72 ? -0.823 4.468 10.268 1.00 90.06 72 LEU A O 1
ATOM 584 N N . VAL A 1 73 ? -1.288 5.845 11.977 1.00 94.69 73 VAL A N 1
ATOM 585 C CA . VAL A 1 73 ? -0.112 5.534 12.797 1.00 94.69 73 VAL A CA 1
ATOM 586 C C . VAL A 1 73 ? -0.518 4.577 13.915 1.00 94.69 73 VAL A C 1
ATOM 588 O O . VAL A 1 73 ? -1.260 4.946 14.818 1.00 94.69 73 VAL A O 1
ATOM 591 N N . SER A 1 74 ? -0.001 3.353 13.887 1.00 94.38 74 SER A N 1
ATOM 592 C CA . SER A 1 74 ? -0.247 2.307 14.882 1.00 94.38 74 SER A CA 1
ATOM 593 C C . SER A 1 74 ? 1.000 2.034 15.722 1.00 94.38 74 SER A C 1
ATOM 595 O O . SER A 1 74 ? 1.995 1.501 15.226 1.00 94.38 74 SER A O 1
ATOM 597 N N . VAL A 1 75 ? 0.952 2.349 17.016 1.00 96.38 75 VAL A N 1
ATOM 598 C CA . VAL A 1 75 ? 2.052 2.074 17.955 1.00 96.38 75 VAL A CA 1
ATOM 599 C C . VAL A 1 75 ? 1.835 0.726 18.642 1.00 96.38 75 VAL A C 1
ATOM 601 O O . VAL A 1 75 ? 0.795 0.490 19.261 1.00 96.38 75 VAL A O 1
ATOM 604 N N . CYS A 1 76 ? 2.819 -0.173 18.557 1.00 95.88 76 CYS A N 1
ATOM 605 C CA . CYS A 1 76 ? 2.744 -1.472 19.219 1.00 95.88 76 CYS A CA 1
ATOM 606 C C . CYS A 1 76 ? 3.027 -1.346 20.721 1.00 95.88 76 CYS A C 1
ATOM 608 O O . CYS A 1 76 ? 4.128 -0.977 21.133 1.00 95.88 76 CYS A O 1
ATOM 610 N N . LEU A 1 77 ? 2.047 -1.729 21.538 1.00 95.38 77 LEU A N 1
ATOM 611 C CA . LEU A 1 77 ? 2.126 -1.788 23.000 1.00 95.38 77 LEU A CA 1
ATOM 612 C C . LEU A 1 77 ? 2.109 -3.228 23.538 1.00 95.38 77 LEU A C 1
ATOM 614 O O . LEU A 1 77 ? 1.876 -3.450 24.723 1.00 95.38 77 LEU A O 1
ATOM 618 N N . GLY A 1 78 ? 2.386 -4.214 22.682 1.00 94.31 78 GLY A N 1
ATOM 619 C CA . GLY A 1 78 ? 2.512 -5.613 23.094 1.00 94.31 78 GLY A CA 1
ATOM 620 C C . GLY A 1 78 ? 3.649 -5.865 24.057 1.00 94.31 78 GLY A C 1
ATOM 621 O O . GLY A 1 78 ? 4.589 -5.081 24.114 1.00 94.31 78 GLY A O 1
ATOM 622 N N . THR A 1 79 ? 3.620 -6.997 24.759 1.00 94.12 79 THR A N 1
ATOM 623 C CA . THR A 1 79 ? 4.541 -7.312 25.864 1.00 94.12 79 THR A CA 1
ATOM 624 C C . THR A 1 79 ? 6.011 -7.035 25.536 1.00 94.12 79 THR A C 1
ATOM 626 O O . THR A 1 79 ? 6.692 -6.346 26.291 1.00 94.12 79 THR A O 1
ATOM 629 N N . ALA A 1 80 ? 6.500 -7.488 24.375 1.00 93.88 80 ALA A N 1
ATOM 630 C CA . ALA A 1 80 ? 7.886 -7.251 23.961 1.00 93.88 80 ALA A CA 1
ATOM 631 C C . ALA A 1 80 ? 8.208 -5.755 23.763 1.00 93.88 80 ALA A C 1
ATOM 633 O O . ALA A 1 80 ? 9.271 -5.285 24.164 1.00 93.88 80 ALA A O 1
ATOM 634 N N . CYS A 1 81 ? 7.285 -4.991 23.174 1.00 95.50 81 CYS A N 1
ATOM 635 C CA . CYS A 1 81 ? 7.436 -3.547 22.986 1.00 95.50 81 CYS A CA 1
ATOM 636 C C . CYS A 1 81 ? 7.257 -2.786 24.308 1.00 95.50 81 CYS A C 1
ATOM 638 O O . CYS A 1 81 ? 7.988 -1.834 24.577 1.00 95.50 81 CYS A O 1
ATOM 640 N N . HIS A 1 82 ? 6.347 -3.242 25.167 1.00 94.00 82 HIS A N 1
ATOM 641 C CA . HIS A 1 82 ? 6.095 -2.692 26.493 1.00 94.00 82 HIS A CA 1
ATOM 642 C C . HIS A 1 82 ? 7.345 -2.762 27.380 1.00 94.00 82 HIS A C 1
ATOM 644 O O . HIS A 1 82 ? 7.761 -1.740 27.921 1.00 94.00 82 HIS A O 1
ATOM 650 N N . VAL A 1 83 ? 8.017 -3.920 27.444 1.00 94.31 83 VAL A N 1
ATOM 651 C CA . VAL A 1 83 ? 9.285 -4.084 28.188 1.00 94.31 83 VAL A CA 1
ATOM 652 C C . VAL A 1 83 ? 10.376 -3.144 27.659 1.00 94.31 83 VAL A C 1
ATOM 654 O O . VAL A 1 83 ? 11.190 -2.628 28.423 1.00 94.31 83 VAL A O 1
ATOM 657 N N . ARG A 1 84 ? 10.358 -2.843 26.356 1.00 94.06 84 ARG A N 1
ATOM 658 C CA . ARG A 1 84 ? 11.254 -1.868 25.713 1.00 94.06 84 ARG A CA 1
ATOM 659 C C . ARG A 1 84 ? 10.751 -0.419 25.794 1.00 94.06 84 ARG A C 1
ATOM 661 O O . ARG A 1 84 ? 11.259 0.445 25.085 1.00 94.06 84 ARG A O 1
ATOM 668 N N . ARG A 1 85 ? 9.790 -0.139 26.682 1.00 93.75 85 ARG A N 1
ATOM 669 C CA . ARG A 1 85 ? 9.226 1.190 26.971 1.00 93.75 85 ARG A CA 1
ATOM 670 C C . ARG A 1 85 ? 8.530 1.856 25.778 1.00 93.75 85 ARG A C 1
ATOM 672 O O . ARG A 1 85 ? 8.568 3.077 25.649 1.00 93.75 85 ARG A O 1
ATOM 679 N N . ALA A 1 86 ? 7.843 1.081 24.935 1.00 94.19 86 ALA A N 1
ATOM 680 C CA . ALA A 1 86 ? 7.063 1.616 23.812 1.00 94.19 86 ALA A CA 1
ATOM 681 C C . ALA A 1 86 ? 5.947 2.595 24.232 1.00 94.19 86 ALA A C 1
ATOM 683 O O . ALA A 1 86 ? 5.552 3.433 23.427 1.00 94.19 86 ALA A O 1
ATOM 684 N N . ALA A 1 87 ? 5.496 2.559 25.491 1.00 94.81 87 ALA A N 1
ATOM 685 C CA . ALA A 1 87 ? 4.581 3.565 26.038 1.00 94.81 87 ALA A CA 1
ATOM 686 C C . ALA A 1 87 ? 5.138 4.996 25.896 1.00 94.81 87 ALA A C 1
ATOM 688 O O . ALA A 1 87 ? 4.419 5.887 25.464 1.00 94.81 87 ALA A O 1
ATOM 689 N N . LEU A 1 88 ? 6.446 5.191 26.110 1.00 95.44 88 LEU A N 1
ATOM 690 C CA . LEU A 1 88 ? 7.100 6.496 25.939 1.00 95.44 88 LEU A CA 1
ATOM 691 C C . LEU A 1 88 ? 7.117 6.968 24.478 1.00 95.44 88 LEU A C 1
ATOM 693 O O . LEU A 1 88 ? 7.229 8.162 24.212 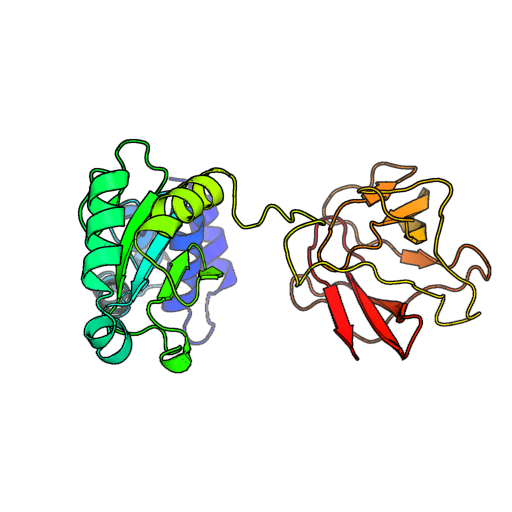1.00 95.44 88 LEU A O 1
ATOM 697 N N . VAL A 1 89 ? 7.074 6.028 23.528 1.00 96.19 89 VAL A N 1
ATOM 698 C CA . VAL A 1 89 ? 6.955 6.341 22.099 1.00 96.19 89 VAL A CA 1
ATOM 699 C C . VAL A 1 89 ? 5.528 6.788 21.798 1.00 96.19 89 VAL A C 1
ATOM 701 O O . VAL A 1 89 ? 5.358 7.816 21.153 1.00 96.19 89 VAL A O 1
ATOM 704 N N . ALA A 1 90 ? 4.521 6.066 22.302 1.00 95.81 90 ALA A N 1
ATOM 705 C CA . ALA A 1 90 ? 3.116 6.445 22.149 1.00 95.81 90 ALA A CA 1
ATOM 706 C C . ALA A 1 90 ? 2.832 7.836 22.743 1.00 95.81 90 ALA A C 1
ATOM 708 O O . ALA A 1 90 ? 2.300 8.686 22.040 1.00 95.81 90 ALA A O 1
ATOM 709 N N . GLU A 1 91 ? 3.283 8.103 23.971 1.00 96.44 91 GLU A N 1
ATOM 710 C CA . GLU A 1 91 ? 3.148 9.411 24.634 1.00 96.44 91 GLU A CA 1
ATOM 711 C C . GLU A 1 91 ? 3.786 10.554 23.828 1.00 96.44 91 GLU A C 1
ATOM 713 O O . GLU A 1 91 ? 3.268 11.669 23.784 1.00 96.44 91 GLU A O 1
ATOM 718 N N . GLU A 1 92 ? 4.917 10.300 23.167 1.00 97.12 92 GLU A N 1
ATOM 719 C CA . GLU A 1 92 ? 5.554 11.307 22.318 1.00 97.12 92 GLU A CA 1
ATOM 720 C C . GLU A 1 92 ? 4.756 11.566 21.038 1.00 97.12 92 GLU A C 1
ATOM 722 O O . GLU A 1 92 ? 4.660 12.717 20.616 1.00 97.12 92 GLU A O 1
ATOM 727 N N . PHE A 1 93 ? 4.152 10.537 20.434 1.00 96.88 93 PHE A N 1
ATOM 728 C CA . PHE A 1 93 ? 3.216 10.741 19.325 1.00 96.88 93 PHE A CA 1
ATOM 729 C C . PHE A 1 93 ? 2.011 11.565 19.776 1.00 96.88 93 PHE A C 1
ATOM 731 O O . PHE A 1 93 ? 1.677 12.543 19.111 1.00 96.88 93 PHE A O 1
ATOM 738 N N . GLU A 1 94 ? 1.417 11.226 20.923 1.00 96.50 94 GLU A N 1
ATOM 739 C CA . GLU A 1 94 ? 0.288 11.968 21.491 1.00 96.50 94 GLU A CA 1
ATOM 740 C C . GLU A 1 94 ? 0.650 13.440 21.734 1.00 96.50 94 GLU A C 1
ATOM 742 O O . GLU A 1 94 ? -0.083 14.346 21.340 1.00 96.50 94 GLU A O 1
ATOM 747 N N . SER A 1 95 ? 1.832 13.701 22.301 1.00 96.00 95 SER A N 1
ATOM 748 C CA . SER A 1 95 ? 2.323 15.058 22.554 1.00 96.00 95 SER A CA 1
ATOM 749 C C . SER A 1 95 ? 2.597 15.850 21.272 1.00 96.00 95 SER A C 1
ATOM 751 O O . SER A 1 95 ? 2.292 17.040 21.218 1.00 96.00 95 SER A O 1
ATOM 753 N N . LYS A 1 96 ? 3.182 15.227 20.240 1.00 94.81 96 LYS A N 1
ATOM 754 C CA . LYS A 1 96 ? 3.523 15.909 18.979 1.00 94.81 96 LYS A CA 1
ATOM 755 C C . LYS A 1 96 ? 2.315 16.161 18.087 1.00 94.81 96 LYS A C 1
ATOM 757 O O . LYS A 1 96 ? 2.307 17.156 17.365 1.00 94.81 96 LYS A O 1
ATOM 762 N N . LEU A 1 97 ? 1.338 15.260 18.113 1.00 93.88 97 LEU A N 1
ATOM 763 C CA . LEU A 1 97 ? 0.117 15.355 17.317 1.00 93.88 97 LEU A CA 1
ATOM 764 C C . LEU A 1 97 ? -1.020 16.067 18.063 1.00 93.88 97 LEU A C 1
ATOM 766 O O . LEU A 1 97 ? -2.005 16.444 17.434 1.00 93.88 97 LEU A O 1
ATOM 770 N N . SER A 1 98 ? -0.874 16.289 19.374 1.00 94.50 98 SER A N 1
ATOM 771 C CA . SER A 1 98 ? -1.899 16.872 20.251 1.00 94.50 98 SER A CA 1
ATOM 772 C C . SER A 1 98 ? -3.220 16.091 20.234 1.00 94.50 98 SER A C 1
ATOM 774 O O . SER A 1 98 ? -4.296 16.684 20.276 1.00 94.50 98 SER A O 1
ATOM 776 N N . VAL A 1 99 ? -3.133 14.761 20.171 1.00 94.31 99 VAL A N 1
ATOM 777 C CA . VAL A 1 99 ? -4.271 13.824 20.179 1.00 94.31 99 VAL A CA 1
ATOM 778 C C . VAL A 1 99 ? -3.954 12.624 21.062 1.00 94.31 99 VAL A C 1
ATOM 780 O O . VAL A 1 99 ? -2.785 12.351 21.321 1.00 94.31 99 VAL A O 1
ATOM 783 N N . ARG A 1 100 ? -4.965 11.883 21.511 1.00 93.56 100 ARG A N 1
ATOM 784 C CA . ARG A 1 100 ? -4.769 10.602 22.206 1.00 93.56 100 ARG A CA 1
ATOM 785 C C . ARG A 1 100 ? -4.792 9.418 21.245 1.00 93.56 100 ARG A C 1
ATOM 787 O O . ARG A 1 100 ? -5.317 9.500 20.137 1.00 93.56 100 ARG A O 1
ATOM 794 N N . ALA A 1 101 ? -4.268 8.276 21.683 1.00 90.19 101 ALA A N 1
ATOM 795 C CA . ALA A 1 101 ? -4.464 7.021 20.969 1.00 90.19 101 ALA A CA 1
ATOM 796 C C . ALA A 1 101 ? -5.969 6.707 20.813 1.00 90.19 101 ALA A C 1
ATOM 798 O O . ALA A 1 101 ? -6.714 6.638 21.790 1.00 90.19 101 ALA A O 1
ATOM 799 N N . GLY A 1 102 ? -6.398 6.486 19.573 1.00 87.81 102 GLY A N 1
ATOM 800 C CA . GLY A 1 102 ? -7.789 6.332 19.144 1.00 87.81 102 GLY A CA 1
ATOM 801 C C . GLY A 1 102 ? -8.400 7.591 18.517 1.00 87.81 102 GLY A C 1
ATOM 802 O O . GLY A 1 102 ? -9.566 7.556 18.122 1.00 87.81 102 GLY A O 1
ATOM 803 N N . GLU A 1 103 ? -7.651 8.693 18.429 1.00 90.81 103 GLU A N 1
ATOM 804 C CA . GLU A 1 103 ? -8.121 9.968 17.885 1.00 90.81 103 GLU A CA 1
ATOM 805 C C . GLU A 1 103 ? -7.413 10.341 16.575 1.00 90.81 103 GLU A C 1
ATOM 807 O O . GLU A 1 103 ? -6.342 9.836 16.225 1.00 90.81 103 GLU A O 1
ATOM 812 N N . THR A 1 104 ? -8.045 11.256 15.843 1.00 92.19 104 THR A N 1
ATOM 813 C CA . THR A 1 104 ? -7.544 11.825 14.591 1.00 92.19 104 THR A CA 1
ATOM 814 C C . THR A 1 104 ? -7.183 13.284 14.819 1.00 92.19 104 THR A C 1
ATOM 816 O O . THR A 1 104 ? -7.888 13.994 15.538 1.00 92.19 104 THR A O 1
ATOM 819 N N . THR A 1 105 ? -6.090 13.739 14.212 1.00 93.06 105 THR A N 1
ATOM 820 C CA . THR A 1 105 ? -5.648 15.131 14.292 1.00 93.06 105 THR A CA 1
ATOM 821 C C . THR A 1 105 ? -6.702 16.100 13.734 1.00 93.06 105 THR A C 1
ATOM 823 O O . THR A 1 105 ? -7.459 15.733 12.832 1.00 93.06 105 THR A O 1
ATOM 826 N N . PRO A 1 106 ? -6.775 17.353 14.233 1.00 88.38 106 PRO A N 1
ATOM 827 C CA . PRO A 1 106 ? -7.804 18.315 13.812 1.00 88.38 106 PRO A CA 1
ATOM 828 C C . PRO A 1 106 ? -7.769 18.688 12.323 1.00 88.38 106 PRO A C 1
ATOM 830 O O . PRO A 1 106 ? -8.779 19.107 11.767 1.00 88.38 106 PRO A O 1
ATOM 833 N N . ASP A 1 107 ? -6.609 18.545 11.681 1.00 89.12 107 ASP A N 1
ATOM 834 C CA . ASP A 1 107 ? -6.403 18.729 10.240 1.00 89.12 107 ASP A CA 1
ATOM 835 C C . ASP A 1 107 ? -6.898 17.531 9.401 1.00 89.12 107 ASP A C 1
ATOM 837 O O . ASP A 1 107 ? -6.894 17.599 8.172 1.00 89.12 107 ASP A O 1
ATOM 841 N N . GLY A 1 108 ? -7.342 16.443 10.045 1.00 86.50 108 GLY A N 1
ATOM 842 C CA . GLY A 1 108 ? -7.789 15.216 9.384 1.00 86.50 108 GLY A CA 1
ATOM 843 C C . GLY A 1 108 ? -6.657 14.447 8.702 1.00 86.50 108 GLY A C 1
ATOM 844 O O . GLY A 1 108 ? -6.914 13.628 7.820 1.00 86.50 108 GLY A O 1
ATOM 845 N N . ASP A 1 109 ? -5.405 14.728 9.060 1.00 89.31 109 ASP A N 1
ATOM 846 C CA . ASP A 1 109 ? -4.244 14.194 8.354 1.00 89.31 109 ASP A CA 1
ATOM 847 C C . ASP A 1 109 ? -3.779 12.853 8.935 1.00 89.31 109 ASP A C 1
ATOM 849 O O . ASP A 1 109 ? -3.580 11.899 8.189 1.00 89.31 109 ASP A O 1
ATOM 853 N N . ILE A 1 110 ? -3.678 12.734 10.265 1.00 93.56 110 ILE A N 1
ATOM 854 C CA . ILE A 1 110 ? -3.140 11.546 10.943 1.00 93.56 110 ILE A CA 1
ATOM 855 C C . ILE A 1 110 ? -4.125 11.026 11.997 1.00 93.56 110 ILE A C 1
ATOM 857 O O . ILE A 1 110 ? -4.540 11.756 12.894 1.00 93.56 110 ILE A O 1
ATOM 861 N N . SER A 1 111 ? -4.447 9.735 11.946 1.00 93.38 111 SER A N 1
ATOM 862 C CA . SER A 1 111 ? -5.049 8.994 13.060 1.00 93.38 111 SER A CA 1
ATOM 863 C C . SER A 1 111 ? -3.974 8.258 13.843 1.00 93.38 111 SER A C 1
ATOM 865 O O . SER A 1 111 ? -3.178 7.519 13.264 1.00 93.38 111 SER A O 1
ATOM 867 N N . LEU A 1 112 ? -3.964 8.432 15.163 1.00 94.88 112 LEU A N 1
ATOM 868 C CA . LEU A 1 112 ? -3.067 7.715 16.061 1.00 94.88 112 LEU A CA 1
ATOM 869 C C . LEU A 1 112 ? -3.834 6.579 16.730 1.00 94.88 112 LEU A C 1
ATOM 871 O O . LEU A 1 112 ? -4.844 6.820 17.376 1.00 94.88 112 LEU A O 1
ATOM 875 N N . GLU A 1 113 ? -3.342 5.350 16.646 1.00 92.62 113 GLU A N 1
ATOM 876 C CA . GLU A 1 113 ? -3.914 4.188 17.322 1.00 92.62 113 GLU A CA 1
ATOM 877 C C . GLU A 1 113 ? -2.836 3.391 18.063 1.00 92.62 113 GLU A C 1
ATOM 879 O O . GLU A 1 113 ? -1.646 3.416 17.735 1.00 92.62 113 GLU A O 1
ATOM 884 N N . SER A 1 114 ? -3.263 2.646 19.083 1.00 92.94 114 SER A N 1
ATOM 885 C CA . SER A 1 114 ? -2.418 1.683 19.781 1.00 92.94 114 SER A CA 1
ATOM 886 C C . SER A 1 114 ? -2.906 0.254 19.548 1.00 92.94 114 SER A C 1
ATOM 888 O O . SER A 1 114 ? -4.104 -0.068 19.574 1.00 92.94 114 SER A O 1
ATOM 890 N N . VAL A 1 115 ? -1.947 -0.634 19.299 1.00 92.00 115 VAL A N 1
ATOM 891 C CA . VAL A 1 115 ? -2.204 -2.042 18.990 1.00 92.00 115 VAL A CA 1
ATOM 892 C C . VAL A 1 115 ? -1.458 -2.949 19.953 1.00 92.00 115 VAL A C 1
ATOM 894 O O . VAL A 1 115 ? -0.334 -2.671 20.365 1.00 92.00 115 VAL A O 1
ATOM 897 N N . ASN A 1 116 ? -2.084 -4.071 20.302 1.00 90.50 116 ASN A N 1
ATOM 898 C CA . ASN A 1 116 ? -1.507 -5.015 21.255 1.00 90.50 116 ASN A CA 1
ATOM 899 C C . ASN A 1 116 ? -0.373 -5.833 20.646 1.00 90.50 116 ASN A C 1
ATOM 901 O O . ASN A 1 116 ? 0.504 -6.275 21.365 1.00 90.50 116 ASN A O 1
ATOM 905 N N . CYS A 1 117 ? -0.379 -6.103 19.346 1.00 89.81 117 CYS A N 1
ATOM 906 C CA . CYS A 1 117 ? 0.702 -6.841 18.709 1.00 89.81 117 CYS A CA 1
ATOM 907 C C . CYS A 1 117 ? 0.673 -6.593 17.206 1.00 89.81 117 CYS A C 1
ATOM 909 O O . CYS A 1 117 ? -0.400 -6.485 16.621 1.00 89.81 117 CYS A O 1
ATOM 911 N N . VAL A 1 118 ? 1.856 -6.548 16.600 1.00 90.31 118 VAL A N 1
ATOM 912 C CA . VAL A 1 118 ? 2.038 -6.491 15.140 1.00 90.31 118 VAL A CA 1
ATOM 913 C C . VAL A 1 118 ? 2.857 -7.676 14.614 1.00 90.31 118 VAL A C 1
ATOM 915 O O . VAL A 1 118 ? 3.324 -7.653 13.483 1.00 90.31 118 VAL A O 1
ATOM 918 N N . GLY A 1 119 ? 3.116 -8.685 15.454 1.00 90.25 119 GLY A N 1
ATOM 919 C CA . GLY A 1 119 ? 3.860 -9.899 15.087 1.00 90.25 119 GLY A CA 1
ATOM 920 C C . GLY A 1 119 ? 5.381 -9.741 14.942 1.00 90.25 119 GLY A C 1
ATOM 921 O O . GLY A 1 119 ? 6.083 -10.734 14.813 1.00 90.25 119 GLY A O 1
ATOM 922 N N . ALA A 1 120 ? 5.924 -8.525 15.028 1.00 90.44 120 ALA A N 1
ATOM 923 C CA . ALA A 1 120 ? 7.343 -8.237 14.790 1.00 90.44 120 ALA A CA 1
ATOM 924 C C . ALA A 1 120 ? 8.149 -8.009 16.087 1.00 90.44 120 ALA A C 1
ATOM 926 O O . ALA A 1 120 ? 8.884 -7.030 16.231 1.00 90.44 120 ALA A O 1
ATOM 927 N N . CYS A 1 121 ? 8.011 -8.908 17.068 1.00 91.25 121 CYS A N 1
ATOM 928 C CA . CYS A 1 121 ? 8.598 -8.748 18.408 1.00 91.25 121 CYS A CA 1
ATOM 929 C C . CYS A 1 121 ? 10.129 -8.571 18.404 1.00 91.25 121 CYS A C 1
ATOM 931 O O . CYS A 1 121 ? 10.667 -7.852 19.250 1.00 91.25 121 CYS A O 1
ATOM 933 N N . ALA A 1 122 ? 10.840 -9.169 17.442 1.00 90.56 122 ALA A N 1
ATOM 934 C CA . ALA A 1 122 ? 12.291 -9.024 17.298 1.00 90.56 122 ALA A CA 1
ATOM 935 C C . ALA A 1 122 ? 12.730 -7.571 17.023 1.00 90.56 122 ALA A C 1
ATOM 937 O O . ALA A 1 122 ? 13.827 -7.186 17.409 1.00 90.56 122 ALA A O 1
ATOM 938 N N . LEU A 1 123 ? 11.850 -6.756 16.432 1.00 88.81 123 LEU A N 1
ATOM 939 C CA . LEU A 1 123 ? 12.138 -5.399 15.955 1.00 88.81 123 LEU A CA 1
ATOM 940 C C . LEU A 1 123 ? 11.558 -4.288 16.852 1.00 88.81 123 LEU A C 1
ATOM 942 O O . LEU A 1 123 ? 11.643 -3.108 16.516 1.00 88.81 123 LEU A O 1
ATOM 946 N N . GLY A 1 124 ? 10.920 -4.652 17.969 1.00 88.31 124 GLY A N 1
ATOM 947 C CA . GLY A 1 124 ? 10.294 -3.690 18.881 1.00 88.31 124 GLY A CA 1
ATOM 948 C C . GLY A 1 124 ? 11.307 -2.774 19.598 1.00 88.31 124 GLY A C 1
ATOM 949 O O . GLY A 1 124 ? 12.416 -3.235 19.865 1.00 88.31 124 GLY A O 1
ATOM 950 N N . PRO A 1 125 ? 10.934 -1.553 20.033 1.00 93.81 125 PRO A N 1
ATOM 951 C CA . PRO A 1 125 ? 9.639 -0.893 19.848 1.00 93.81 125 PRO A CA 1
ATOM 952 C C . PRO A 1 125 ? 9.352 -0.608 18.379 1.00 93.81 125 PRO A C 1
ATOM 954 O O . PRO A 1 125 ? 10.233 -0.159 17.652 1.00 93.81 125 PRO A O 1
ATOM 957 N N . ILE A 1 126 ? 8.128 -0.893 17.947 1.00 95.44 126 ILE A N 1
ATOM 958 C CA . ILE A 1 126 ? 7.760 -0.832 16.537 1.00 95.44 126 ILE A CA 1
ATOM 959 C C . ILE A 1 126 ? 6.509 0.014 16.349 1.00 95.44 126 ILE A C 1
ATOM 961 O O . ILE A 1 126 ? 5.564 -0.057 17.141 1.00 95.44 126 ILE A O 1
ATOM 965 N N . VAL A 1 127 ? 6.535 0.820 15.297 1.00 95.62 127 VAL A N 1
ATOM 966 C CA . VAL A 1 127 ? 5.414 1.647 14.853 1.00 95.62 127 VAL A CA 1
ATOM 967 C C . VAL A 1 127 ? 5.123 1.268 13.413 1.00 95.62 127 VAL A C 1
ATOM 969 O O . VAL A 1 127 ? 6.049 1.058 12.634 1.00 95.62 127 VAL A O 1
ATOM 972 N N . VAL A 1 128 ? 3.850 1.144 13.068 1.00 91.88 128 VAL A N 1
ATOM 973 C CA . VAL A 1 128 ? 3.406 0.887 11.698 1.00 91.88 128 VAL A CA 1
ATOM 974 C C . VAL A 1 128 ? 2.660 2.117 11.218 1.00 91.88 128 VAL A C 1
ATOM 976 O O . VAL A 1 128 ? 1.785 2.599 11.930 1.00 91.88 128 VAL A O 1
ATOM 979 N N . VAL A 1 129 ? 3.003 2.636 10.044 1.00 92.19 129 VAL A N 1
ATOM 980 C CA . VAL A 1 129 ? 2.286 3.762 9.437 1.00 92.19 129 VAL A CA 1
ATOM 981 C C . VAL A 1 129 ? 1.876 3.383 8.027 1.00 92.19 129 VAL A C 1
ATOM 983 O O . VAL A 1 129 ? 2.747 3.076 7.221 1.00 92.19 129 VAL A O 1
ATOM 986 N N . ASP A 1 130 ? 0.574 3.354 7.745 1.00 85.69 130 ASP A N 1
ATOM 987 C CA . ASP A 1 130 ? 0.018 2.964 6.434 1.00 85.69 130 ASP A CA 1
ATOM 988 C C . ASP A 1 130 ? 0.599 1.644 5.886 1.00 85.69 130 ASP A C 1
ATOM 990 O O . ASP A 1 130 ? 0.881 1.498 4.703 1.00 85.69 130 ASP A O 1
ATOM 994 N N . GLY A 1 131 ? 0.844 0.676 6.776 1.00 81.56 131 GLY A N 1
ATOM 995 C CA . GLY A 1 131 ? 1.456 -0.615 6.435 1.00 81.56 131 GLY A CA 1
ATOM 996 C C . GLY A 1 131 ? 2.992 -0.630 6.408 1.00 81.56 131 GLY A C 1
ATOM 997 O O . GLY A 1 131 ? 3.585 -1.708 6.399 1.00 81.56 131 GLY A O 1
ATOM 998 N N . HIS A 1 132 ? 3.663 0.523 6.480 1.00 83.69 132 HIS A N 1
ATOM 999 C CA . HIS A 1 132 ? 5.124 0.602 6.574 1.00 83.69 132 HIS A CA 1
ATOM 1000 C C . HIS A 1 132 ? 5.604 0.383 8.008 1.00 83.69 132 HIS A C 1
ATOM 1002 O O . HIS A 1 132 ? 5.166 1.058 8.939 1.00 83.69 132 HIS A O 1
ATOM 1008 N N . TYR A 1 133 ? 6.549 -0.539 8.187 1.00 88.12 133 TYR A N 1
ATOM 1009 C CA . TYR A 1 133 ? 7.107 -0.890 9.490 1.00 88.12 133 TYR A CA 1
ATOM 1010 C C . TYR A 1 133 ? 8.321 -0.020 9.838 1.00 88.12 133 TYR A C 1
ATOM 1012 O O . TYR A 1 133 ? 9.310 0.016 9.108 1.00 88.12 133 TYR A O 1
ATOM 1020 N N . PHE A 1 134 ? 8.285 0.614 11.007 1.00 91.38 134 PHE A N 1
ATOM 1021 C CA . PHE A 1 134 ? 9.389 1.378 11.582 1.00 91.38 134 PHE A CA 1
ATOM 1022 C C . PHE A 1 134 ? 9.947 0.607 12.781 1.00 91.38 134 PHE A C 1
ATOM 1024 O O . PHE A 1 134 ? 9.303 0.595 13.833 1.00 91.38 134 PHE A O 1
ATOM 1031 N N . PRO A 1 135 ? 11.100 -0.072 12.646 1.00 92.81 135 PRO A N 1
ATOM 1032 C CA . PRO A 1 135 ? 11.697 -0.854 13.723 1.00 92.81 135 PRO A CA 1
ATOM 1033 C C . PRO A 1 135 ? 12.507 0.020 14.693 1.00 92.81 135 PRO A C 1
ATOM 1035 O O . PRO A 1 135 ? 12.977 1.099 14.332 1.00 92.81 135 PRO A O 1
ATOM 1038 N N . ASN A 1 136 ? 12.738 -0.483 15.910 1.00 92.06 136 ASN A N 1
ATOM 1039 C CA . ASN A 1 136 ? 13.603 0.127 16.931 1.00 92.06 136 ASN A CA 1
ATOM 1040 C C . ASN A 1 136 ? 13.312 1.617 17.202 1.00 92.06 136 ASN A C 1
ATOM 1042 O O . ASN A 1 136 ? 14.230 2.417 17.414 1.00 92.06 136 ASN A O 1
ATOM 1046 N N . VAL A 1 137 ? 12.033 1.995 17.195 1.00 94.06 137 VAL A N 1
ATOM 1047 C CA . VAL A 1 137 ? 11.602 3.389 17.322 1.00 94.06 137 VAL A CA 1
ATOM 1048 C C . VAL A 1 137 ? 11.952 3.919 18.703 1.00 94.06 137 VAL A C 1
ATOM 1050 O O . VAL A 1 137 ? 11.619 3.335 19.735 1.00 94.06 137 VAL A O 1
ATOM 1053 N N . LYS A 1 138 ? 12.610 5.076 18.711 1.00 93.31 138 LYS A N 1
ATOM 1054 C CA . LYS A 1 138 ? 12.929 5.844 19.913 1.00 93.31 138 LYS A CA 1
ATOM 1055 C C . LYS A 1 138 ? 12.091 7.116 19.944 1.00 93.31 138 LYS A C 1
ATOM 1057 O O . LYS A 1 138 ? 11.641 7.609 18.911 1.00 93.31 138 LYS A O 1
ATOM 1062 N N . LYS A 1 139 ? 11.974 7.721 21.125 1.00 93.62 139 LYS A N 1
ATOM 1063 C CA . LYS A 1 139 ? 11.311 9.021 21.311 1.00 93.62 139 LYS A CA 1
ATOM 1064 C C . LYS A 1 139 ? 11.821 10.086 20.323 1.00 93.62 139 LYS A C 1
ATOM 1066 O O . LYS A 1 139 ? 11.042 10.752 19.658 1.00 93.62 139 LYS A O 1
ATOM 1071 N N . ALA A 1 140 ? 13.140 10.156 20.132 1.00 92.69 140 ALA A N 1
ATOM 1072 C CA . ALA A 1 140 ? 13.772 11.110 19.217 1.00 92.69 140 ALA A CA 1
ATOM 1073 C C . ALA A 1 140 ? 13.394 10.919 17.733 1.00 92.69 140 ALA A C 1
ATOM 1075 O O . ALA A 1 140 ? 13.380 11.890 16.982 1.00 92.69 140 ALA A O 1
ATOM 1076 N N . SER A 1 141 ? 13.071 9.694 17.299 1.00 92.12 141 SER A N 1
ATOM 1077 C CA . SER A 1 141 ? 12.682 9.424 15.907 1.00 92.12 141 SER A CA 1
ATOM 1078 C C . SER A 1 141 ? 11.224 9.769 15.599 1.00 92.12 141 SER A C 1
ATOM 1080 O O . SER A 1 141 ? 10.882 9.887 14.428 1.00 92.12 141 SER A O 1
ATOM 1082 N N . VAL A 1 142 ? 10.372 9.974 16.613 1.00 94.62 142 VAL A N 1
ATOM 1083 C CA . VAL A 1 142 ? 8.926 10.207 16.430 1.00 94.62 142 VAL A CA 1
ATOM 1084 C C . VAL A 1 142 ? 8.651 11.403 15.523 1.00 94.62 142 VAL A C 1
ATOM 1086 O O . VAL A 1 142 ? 7.890 11.279 14.568 1.00 94.62 142 VAL A O 1
ATOM 1089 N N . LYS A 1 143 ? 9.334 12.533 15.750 1.00 93.69 143 LYS A N 1
ATOM 1090 C CA . LYS A 1 143 ? 9.182 13.726 14.905 1.00 93.69 143 LYS A CA 1
ATOM 1091 C C . LYS A 1 143 ? 9.490 13.424 13.435 1.00 93.69 143 LYS A C 1
ATOM 1093 O O . LYS A 1 143 ? 8.708 13.771 12.563 1.00 93.69 143 LYS A O 1
ATOM 1098 N N . SER A 1 144 ? 10.598 12.727 13.176 1.00 92.12 144 SER A N 1
ATOM 1099 C CA . SER A 1 144 ? 10.985 12.358 11.813 1.00 92.12 144 SER A CA 1
ATOM 1100 C C . SER A 1 144 ? 9.969 11.423 11.157 1.00 92.12 144 SER A C 1
ATOM 1102 O O . SER A 1 144 ? 9.733 11.555 9.961 1.00 92.12 144 SER A O 1
ATOM 1104 N N . ILE A 1 145 ? 9.365 10.503 11.917 1.00 93.06 145 ILE A N 1
ATOM 1105 C CA . ILE A 1 145 ? 8.311 9.625 11.399 1.00 93.06 145 ILE A CA 1
ATOM 1106 C C . ILE A 1 145 ? 7.091 10.461 11.006 1.00 93.06 145 ILE A C 1
ATOM 1108 O O . ILE A 1 145 ? 6.641 10.330 9.878 1.00 93.06 145 ILE A O 1
ATOM 1112 N N . ILE A 1 146 ? 6.623 11.373 11.866 1.00 94.06 146 ILE A N 1
ATOM 1113 C CA . ILE A 1 146 ? 5.479 12.257 11.569 1.00 94.06 146 ILE A CA 1
ATOM 1114 C C . ILE A 1 146 ? 5.741 13.109 10.320 1.00 94.06 146 ILE A C 1
ATOM 1116 O O . ILE A 1 146 ? 4.891 13.178 9.434 1.00 94.06 146 ILE A O 1
ATOM 1120 N N . ASP A 1 147 ? 6.919 13.729 10.223 1.00 91.19 147 ASP A N 1
ATOM 1121 C CA . ASP A 1 147 ? 7.280 14.566 9.074 1.00 91.19 147 ASP A CA 1
ATOM 1122 C C . ASP A 1 147 ? 7.310 13.740 7.772 1.00 91.19 147 ASP A C 1
ATOM 1124 O O . ASP A 1 147 ? 6.818 14.188 6.735 1.00 91.19 147 ASP A O 1
ATOM 1128 N N . ARG A 1 148 ? 7.822 12.500 7.829 1.00 87.50 148 ARG A N 1
ATOM 1129 C CA . ARG A 1 148 ? 7.795 11.555 6.699 1.00 87.50 148 ARG A CA 1
ATOM 1130 C C . ARG A 1 148 ? 6.377 11.119 6.338 1.00 87.50 148 ARG A C 1
ATOM 1132 O O . ARG A 1 148 ? 6.075 11.026 5.154 1.00 87.50 148 ARG A O 1
ATOM 1139 N N . THR A 1 149 ? 5.520 10.882 7.329 1.00 89.75 149 THR A N 1
ATOM 1140 C CA . THR A 1 149 ? 4.109 10.537 7.123 1.00 89.75 149 THR A CA 1
ATOM 1141 C C . THR A 1 149 ? 3.401 11.633 6.338 1.00 89.75 149 THR A C 1
ATOM 1143 O O . THR A 1 149 ? 2.865 11.362 5.270 1.00 89.75 149 THR A O 1
ATOM 1146 N N . ARG A 1 150 ? 3.510 12.888 6.791 1.00 88.25 150 ARG A N 1
ATOM 1147 C CA . ARG A 1 150 ? 2.930 14.055 6.102 1.00 88.25 150 ARG A CA 1
ATOM 1148 C C . ARG A 1 150 ? 3.520 14.292 4.714 1.00 88.25 150 ARG A C 1
ATOM 1150 O O . ARG A 1 150 ? 2.852 14.798 3.817 1.00 88.25 150 ARG A O 1
ATOM 1157 N N . GLY A 1 151 ? 4.792 13.942 4.533 1.00 80.44 151 GLY A N 1
ATOM 1158 C CA . GLY A 1 151 ? 5.471 13.986 3.242 1.00 80.44 151 GLY A CA 1
ATOM 1159 C C . GLY A 1 151 ? 5.022 12.899 2.259 1.00 80.44 151 GLY A C 1
ATOM 1160 O O . GLY A 1 151 ? 5.305 13.042 1.069 1.00 80.44 151 GLY A O 1
ATOM 1161 N N . GLY A 1 152 ? 4.318 11.864 2.723 1.00 78.25 152 GLY A N 1
ATOM 1162 C CA . GLY A 1 152 ? 3.979 10.657 1.975 1.00 78.25 152 GLY A CA 1
ATOM 1163 C C . GLY A 1 152 ? 5.072 9.593 2.091 1.00 78.25 152 GLY A C 1
ATOM 1164 O O . GLY A 1 152 ? 6.197 9.799 1.643 1.00 78.25 152 GLY A O 1
ATOM 1165 N N . LEU A 1 153 ? 4.736 8.433 2.662 1.00 67.69 153 LEU A N 1
ATOM 1166 C CA . LEU A 1 153 ? 5.674 7.314 2.857 1.00 67.69 153 LEU A CA 1
ATOM 1167 C C . LEU A 1 153 ? 5.951 6.510 1.586 1.00 67.69 153 LEU A C 1
ATOM 1169 O O . LEU A 1 153 ? 7.001 5.882 1.486 1.00 67.69 153 LEU A O 1
ATOM 1173 N N . ASP A 1 154 ? 5.053 6.600 0.608 1.00 60.38 154 ASP A N 1
ATOM 1174 C CA . ASP A 1 154 ? 5.238 6.035 -0.730 1.00 60.38 154 ASP A CA 1
ATOM 1175 C C . ASP A 1 154 ? 6.031 6.972 -1.655 1.00 60.38 154 ASP A C 1
ATOM 1177 O O . ASP A 1 154 ? 6.222 6.668 -2.835 1.00 60.38 154 ASP A O 1
ATOM 1181 N N . ARG A 1 155 ? 6.505 8.125 -1.147 1.00 51.22 155 ARG A N 1
ATOM 1182 C CA . ARG A 1 155 ? 7.545 8.886 -1.839 1.00 51.22 155 ARG A CA 1
ATOM 1183 C C . ARG A 1 155 ? 8.845 8.109 -1.725 1.00 51.22 155 ARG A C 1
ATOM 1185 O O . ARG A 1 155 ? 9.554 8.181 -0.724 1.00 51.22 155 ARG A O 1
ATOM 1192 N N . ILE A 1 156 ? 9.130 7.376 -2.786 1.00 50.00 156 ILE A N 1
ATOM 1193 C CA . ILE A 1 156 ? 10.433 6.789 -3.040 1.00 50.00 156 ILE A CA 1
ATOM 1194 C C . ILE A 1 156 ? 11.438 7.941 -3.099 1.00 50.00 156 ILE A C 1
ATOM 1196 O O . ILE A 1 156 ? 11.370 8.781 -3.990 1.00 50.00 156 ILE A O 1
ATOM 1200 N N . ASP A 1 157 ? 12.320 8.013 -2.103 1.00 50.41 157 ASP A N 1
ATOM 1201 C CA . ASP A 1 157 ? 13.555 8.791 -2.176 1.00 50.41 157 ASP A CA 1
ATOM 1202 C C . ASP A 1 157 ? 14.637 7.803 -2.644 1.00 50.41 157 ASP A C 1
ATOM 1204 O O . ASP A 1 157 ? 15.067 6.968 -1.834 1.00 50.41 157 ASP A O 1
ATOM 1208 N N . PRO A 1 158 ? 15.051 7.859 -3.929 1.00 47.56 158 PRO A N 1
ATOM 1209 C CA . PRO A 1 158 ? 16.088 7.004 -4.509 1.00 47.56 158 PRO A CA 1
ATOM 1210 C C . PRO A 1 158 ? 17.349 6.870 -3.661 1.00 47.56 158 PRO A C 1
ATOM 1212 O O . PRO A 1 158 ? 18.033 5.857 -3.713 1.00 47.56 158 PRO A O 1
ATOM 1215 N N . ASN A 1 159 ? 17.657 7.902 -2.872 1.00 49.84 159 ASN A N 1
ATOM 1216 C CA . ASN A 1 159 ? 18.901 8.003 -2.127 1.00 49.84 159 ASN A CA 1
ATOM 1217 C C . ASN A 1 159 ? 18.785 7.514 -0.672 1.00 49.84 159 ASN A C 1
ATOM 1219 O O . ASN A 1 159 ? 19.782 7.534 0.052 1.00 49.84 159 ASN A O 1
ATOM 1223 N N . LYS A 1 160 ? 17.590 7.121 -0.198 1.00 51.72 160 LYS A N 1
ATOM 1224 C CA . LYS A 1 160 ? 17.361 6.758 1.219 1.00 51.72 160 LYS A CA 1
ATOM 1225 C C . LYS A 1 160 ? 16.562 5.481 1.456 1.00 51.72 160 LYS A C 1
ATOM 1227 O O . LYS A 1 160 ? 16.592 4.989 2.587 1.00 51.72 160 LYS A O 1
ATOM 1232 N N . ASP A 1 161 ? 15.843 4.956 0.466 1.00 55.59 161 ASP A N 1
ATOM 1233 C CA . ASP A 1 161 ? 15.120 3.690 0.622 1.00 55.59 161 ASP A CA 1
ATOM 1234 C C . ASP A 1 161 ? 16.017 2.507 0.211 1.00 55.59 161 ASP A C 1
ATOM 1236 O O . ASP A 1 161 ? 16.301 2.355 -0.972 1.00 55.59 161 ASP A O 1
ATOM 1240 N N . PRO A 1 162 ? 16.452 1.632 1.139 1.00 53.22 162 PRO A N 1
ATOM 1241 C CA . PRO A 1 162 ? 17.298 0.482 0.806 1.00 53.22 162 PRO A CA 1
ATOM 1242 C C . PRO A 1 162 ? 16.603 -0.555 -0.095 1.00 53.22 162 PRO A C 1
ATOM 1244 O O . PRO A 1 162 ? 17.255 -1.485 -0.562 1.00 53.22 162 PRO A O 1
ATOM 1247 N N . ARG A 1 163 ? 15.288 -0.430 -0.325 1.00 58.31 163 ARG A N 1
ATOM 1248 C CA . ARG A 1 163 ? 14.528 -1.249 -1.282 1.00 58.31 163 ARG A CA 1
ATOM 1249 C C . ARG A 1 163 ? 14.635 -0.727 -2.716 1.00 58.31 163 ARG A C 1
ATOM 1251 O O . ARG A 1 163 ? 14.228 -1.433 -3.633 1.00 58.31 163 ARG A O 1
ATOM 1258 N N . VAL A 1 164 ? 15.146 0.491 -2.895 1.00 64.69 164 VAL A N 1
ATOM 1259 C CA . VAL A 1 164 ? 15.276 1.167 -4.183 1.00 64.69 164 VAL A CA 1
ATOM 1260 C C . VAL A 1 164 ? 16.749 1.196 -4.535 1.00 64.69 164 VAL A C 1
ATOM 1262 O O . VAL A 1 164 ? 17.550 1.881 -3.907 1.00 64.69 164 VAL A O 1
ATOM 1265 N N . PHE A 1 165 ? 17.117 0.388 -5.517 1.00 76.69 165 PHE A N 1
ATOM 1266 C CA . PHE A 1 165 ? 18.490 0.256 -5.978 1.00 76.69 165 PHE A CA 1
ATOM 1267 C C . PHE A 1 165 ? 18.507 0.244 -7.506 1.00 76.69 165 PHE A C 1
ATOM 1269 O O . PHE A 1 165 ? 17.542 -0.218 -8.125 1.00 76.69 165 PHE A O 1
ATOM 1276 N N . PRO A 1 166 ? 19.568 0.772 -8.133 1.00 85.38 166 PRO A N 1
ATOM 1277 C CA . PRO A 1 166 ? 19.688 0.743 -9.579 1.00 85.38 166 PRO A CA 1
ATOM 1278 C C . PRO A 1 166 ? 19.843 -0.700 -10.063 1.00 85.38 166 PRO A C 1
ATOM 1280 O O . PRO A 1 166 ? 20.648 -1.463 -9.529 1.00 85.38 166 PRO A O 1
ATOM 1283 N N . VAL A 1 167 ? 19.074 -1.062 -11.085 1.00 89.56 167 VAL A N 1
ATOM 1284 C CA . VAL A 1 167 ? 19.240 -2.301 -11.839 1.00 89.56 167 VAL A CA 1
ATOM 1285 C C . VAL A 1 167 ? 19.805 -1.981 -13.213 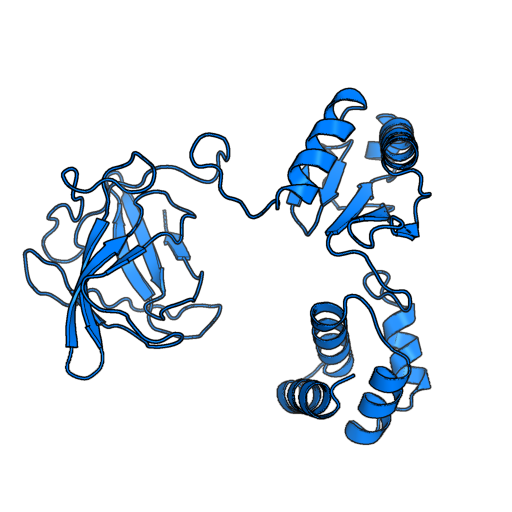1.00 89.56 167 VAL A C 1
ATOM 1287 O O . VAL A 1 167 ? 19.308 -1.118 -13.935 1.00 89.56 167 VAL A O 1
ATOM 1290 N N . GLU A 1 168 ? 20.846 -2.709 -13.588 1.00 92.75 168 GLU A N 1
ATOM 1291 C CA . GLU A 1 168 ? 21.338 -2.725 -14.957 1.00 92.75 168 GLU A CA 1
ATOM 1292 C C . GLU A 1 168 ? 20.644 -3.862 -15.694 1.00 92.75 168 GLU A C 1
ATOM 1294 O O . GLU A 1 168 ? 20.681 -5.011 -15.252 1.00 92.75 168 GLU A O 1
ATOM 1299 N N . VAL A 1 169 ? 19.969 -3.542 -16.797 1.00 95.31 169 VAL A N 1
ATOM 1300 C CA . VAL A 1 169 ? 19.124 -4.506 -17.501 1.00 95.31 169 VAL A CA 1
ATOM 1301 C C . VAL A 1 169 ? 19.527 -4.698 -18.955 1.00 95.31 169 VAL A C 1
ATOM 1303 O O . VAL A 1 169 ? 19.963 -3.786 -19.661 1.00 95.31 169 VAL A O 1
ATOM 1306 N N . ARG A 1 170 ? 19.336 -5.929 -19.420 1.00 96.94 170 ARG A N 1
ATOM 1307 C CA . ARG A 1 170 ? 19.666 -6.406 -20.757 1.00 96.94 170 ARG A CA 1
ATOM 1308 C C . ARG A 1 170 ? 18.460 -7.070 -21.402 1.00 96.94 170 ARG A C 1
ATOM 1310 O O . ARG A 1 170 ? 17.561 -7.601 -20.746 1.00 96.94 170 ARG A O 1
ATOM 1317 N N . CYS A 1 171 ? 18.450 -7.063 -22.728 1.00 96.06 171 CYS A N 1
ATOM 1318 C CA . CYS A 1 171 ? 17.425 -7.743 -23.500 1.00 96.06 171 CYS A CA 1
ATOM 1319 C C . CYS A 1 171 ? 17.529 -9.272 -23.314 1.00 96.06 171 CYS A C 1
ATOM 1321 O O . CYS A 1 171 ? 18.582 -9.833 -23.615 1.00 96.06 171 CYS A O 1
ATOM 1323 N N . PRO A 1 172 ? 16.441 -9.984 -22.958 1.00 94.31 172 PRO A N 1
ATOM 1324 C CA . PRO A 1 172 ? 16.440 -11.446 -22.821 1.00 94.31 172 PRO A CA 1
ATOM 1325 C C . PRO A 1 172 ? 16.667 -12.199 -24.141 1.00 94.31 172 PRO A C 1
ATOM 1327 O O . PRO A 1 172 ? 16.889 -13.406 -24.130 1.00 94.31 172 PRO A O 1
ATOM 1330 N N . ARG A 1 173 ? 16.574 -11.519 -25.293 1.00 94.69 173 ARG A N 1
ATOM 1331 C CA . ARG A 1 173 ? 16.719 -12.130 -26.623 1.00 94.69 173 ARG A CA 1
ATOM 1332 C C . ARG A 1 173 ? 18.114 -11.961 -27.212 1.00 94.69 173 ARG A C 1
ATOM 1334 O O . ARG A 1 173 ? 18.681 -12.932 -27.695 1.00 94.69 173 ARG A O 1
ATOM 1341 N N . CYS A 1 174 ? 18.659 -10.744 -27.196 1.00 95.81 174 CYS A N 1
ATOM 1342 C CA . CYS A 1 174 ? 19.955 -10.440 -27.817 1.00 95.81 174 CYS A CA 1
ATOM 1343 C C . CYS A 1 174 ? 21.059 -10.061 -26.821 1.00 95.81 174 CYS A C 1
ATOM 1345 O O . CYS A 1 174 ? 22.166 -9.735 -27.246 1.00 95.81 174 CYS A O 1
ATOM 1347 N N . ASN A 1 175 ? 20.752 -10.044 -25.519 1.00 94.56 175 ASN A N 1
ATOM 1348 C CA . ASN A 1 175 ? 21.664 -9.707 -24.424 1.00 94.56 175 ASN A CA 1
ATOM 1349 C C . ASN A 1 175 ? 22.341 -8.323 -24.519 1.00 94.56 175 ASN A C 1
ATOM 1351 O O . ASN A 1 175 ? 23.283 -8.039 -23.779 1.00 94.56 175 ASN A O 1
ATOM 1355 N N . HIS A 1 176 ? 21.873 -7.448 -25.416 1.00 96.75 176 HIS A N 1
ATOM 1356 C CA . HIS A 1 176 ? 22.310 -6.056 -25.446 1.00 96.75 176 HIS A CA 1
ATOM 1357 C C . HIS A 1 176 ? 21.768 -5.314 -24.231 1.00 96.75 176 HIS A C 1
ATOM 1359 O O . HIS A 1 176 ? 20.627 -5.545 -23.817 1.00 96.75 176 HIS A O 1
ATOM 1365 N N . SER A 1 177 ? 22.590 -4.410 -23.698 1.00 96.62 177 SER A N 1
ATOM 1366 C CA . SER A 1 177 ? 22.175 -3.477 -22.656 1.00 96.62 177 SER A CA 1
ATOM 1367 C C . SER A 1 177 ? 20.998 -2.646 -23.150 1.00 96.62 177 SER A C 1
ATOM 1369 O O . SER A 1 177 ? 21.027 -2.127 -24.262 1.00 96.62 177 SER A O 1
ATOM 1371 N N . LEU A 1 178 ? 19.955 -2.555 -22.329 1.00 97.00 178 LEU A N 1
ATOM 1372 C CA . LEU A 1 178 ? 18.833 -1.650 -22.564 1.00 97.00 178 LEU A CA 1
ATOM 1373 C C . LEU A 1 178 ? 19.059 -0.298 -21.872 1.00 97.00 178 LEU A C 1
ATOM 1375 O O . LEU A 1 178 ? 18.173 0.550 -21.893 1.00 97.00 178 LEU A O 1
ATOM 1379 N N . MET A 1 179 ? 20.222 -0.089 -21.252 1.00 97.12 179 MET A N 1
ATOM 1380 C CA . MET A 1 179 ? 20.540 1.131 -20.516 1.00 97.12 179 MET A CA 1
ATOM 1381 C C . MET A 1 179 ? 20.861 2.292 -21.472 1.00 97.12 179 MET A C 1
ATOM 1383 O O . MET A 1 179 ? 21.603 2.133 -22.440 1.00 97.12 179 MET A O 1
ATOM 1387 N N . ASP A 1 180 ? 20.337 3.480 -21.175 1.00 96.00 180 ASP A N 1
ATOM 1388 C CA . ASP A 1 180 ? 20.540 4.735 -21.903 1.00 96.00 180 ASP A CA 1
ATOM 1389 C C . ASP A 1 180 ? 21.131 5.803 -20.955 1.00 96.00 180 ASP A C 1
ATOM 1391 O O . ASP A 1 180 ? 20.395 6.566 -20.318 1.00 96.00 180 ASP A O 1
ATOM 1395 N N . PRO A 1 181 ? 22.472 5.868 -20.826 1.00 93.44 181 PRO A N 1
ATOM 1396 C CA . PRO A 1 181 ? 23.141 6.816 -19.934 1.00 93.44 181 PRO A CA 1
ATOM 1397 C C . PRO A 1 181 ? 23.061 8.270 -20.421 1.00 93.44 181 PRO A C 1
ATOM 1399 O O . PRO A 1 181 ? 23.321 9.182 -19.642 1.00 93.44 181 PRO A O 1
ATOM 1402 N N . ALA A 1 182 ? 22.701 8.511 -21.687 1.00 93.88 182 ALA A N 1
ATOM 1403 C CA . ALA A 1 182 ? 22.578 9.864 -22.231 1.00 93.88 182 ALA A CA 1
ATOM 1404 C C . ALA A 1 182 ? 21.315 10.591 -21.733 1.00 93.88 182 ALA A C 1
ATOM 1406 O O . ALA A 1 182 ? 21.246 11.817 -21.801 1.00 93.88 182 ALA A O 1
ATOM 1407 N N . PHE A 1 183 ? 20.327 9.846 -21.230 1.00 93.06 183 PHE A N 1
ATOM 1408 C CA . PHE A 1 183 ? 19.057 10.374 -20.736 1.00 93.06 183 PHE A CA 1
ATOM 1409 C C . PHE A 1 183 ? 18.769 9.812 -19.343 1.00 93.06 183 PHE A C 1
ATOM 1411 O O . PHE A 1 183 ? 17.975 8.876 -19.216 1.00 93.06 183 PHE A O 1
ATOM 1418 N N . PRO A 1 184 ? 19.429 10.333 -18.297 1.00 91.69 184 PRO A N 1
ATOM 1419 C CA . PRO A 1 184 ? 19.207 9.857 -16.945 1.00 91.69 184 PRO A CA 1
ATOM 1420 C C . PRO A 1 184 ? 17.806 10.222 -16.437 1.00 91.69 184 PRO A C 1
ATOM 1422 O O . PRO A 1 184 ? 17.256 11.275 -16.766 1.00 91.69 184 PRO A O 1
ATOM 1425 N N . ILE A 1 185 ? 17.245 9.347 -15.608 1.00 89.75 185 ILE A N 1
ATOM 1426 C CA . ILE A 1 185 ? 16.023 9.570 -14.834 1.00 89.75 185 ILE A CA 1
ATOM 1427 C C . ILE A 1 185 ? 16.411 9.393 -13.368 1.00 89.75 185 ILE A C 1
ATOM 1429 O O . ILE A 1 185 ? 17.044 8.400 -13.024 1.00 89.75 185 ILE A O 1
ATOM 1433 N N . GLU A 1 186 ? 16.050 10.356 -12.516 1.00 86.44 186 GLU A N 1
ATOM 1434 C CA . GLU A 1 186 ? 16.367 10.309 -11.076 1.00 86.44 186 GLU A CA 1
ATOM 1435 C C . GLU A 1 186 ? 17.877 10.127 -10.813 1.00 86.44 186 GLU A C 1
ATOM 1437 O O . GLU A 1 186 ? 18.276 9.335 -9.966 1.00 86.44 186 GLU A O 1
ATOM 1442 N N . ASP A 1 187 ? 18.713 10.839 -11.580 1.00 85.44 187 ASP A N 1
ATOM 1443 C CA . ASP A 1 187 ? 20.186 10.800 -11.540 1.00 85.44 187 ASP A CA 1
ATOM 1444 C C . ASP A 1 187 ? 20.833 9.440 -11.880 1.00 85.44 187 ASP A C 1
ATOM 1446 O O . ASP A 1 187 ? 22.036 9.261 -11.696 1.00 85.44 187 ASP A O 1
ATOM 1450 N N . HIS A 1 188 ? 20.070 8.498 -12.448 1.00 89.00 188 HIS A N 1
ATOM 1451 C CA . HIS A 1 188 ? 20.560 7.184 -12.879 1.00 89.00 188 HIS A CA 1
ATOM 1452 C C . HIS A 1 188 ? 20.317 6.956 -14.382 1.00 89.00 188 HIS A C 1
ATOM 1454 O O . HIS A 1 188 ? 19.359 7.506 -14.933 1.00 89.00 188 HIS A O 1
ATOM 1460 N N . PRO A 1 189 ? 21.145 6.148 -15.080 1.00 93.50 189 PRO A N 1
ATOM 1461 C CA . PRO A 1 189 ? 20.900 5.780 -16.478 1.00 93.50 189 PRO A CA 1
ATOM 1462 C C . PRO A 1 189 ? 19.490 5.212 -16.651 1.00 93.50 189 PRO A C 1
ATOM 1464 O O . PRO A 1 189 ? 19.076 4.374 -15.856 1.00 93.50 189 PRO A O 1
ATOM 1467 N N . SER A 1 190 ? 18.739 5.646 -17.662 1.00 96.06 190 SER A N 1
ATOM 1468 C CA . SER A 1 190 ? 17.387 5.114 -17.880 1.00 96.06 190 SER A CA 1
ATOM 1469 C C . SER A 1 190 ? 17.421 3.780 -18.621 1.00 96.06 190 SER A C 1
ATOM 1471 O O . SER A 1 190 ? 18.428 3.413 -19.218 1.00 96.06 190 SER A O 1
ATOM 1473 N N . VAL A 1 191 ? 16.314 3.045 -18.609 1.00 96.50 191 VAL A N 1
ATOM 1474 C CA . VAL A 1 191 ? 16.114 1.861 -19.449 1.00 96.50 191 VAL A CA 1
ATOM 1475 C C . VAL A 1 191 ? 15.321 2.270 -20.679 1.00 96.50 191 VAL A C 1
ATOM 1477 O O . VAL A 1 191 ? 14.174 2.700 -20.559 1.00 96.50 191 VAL A O 1
ATOM 1480 N N . ARG A 1 192 ? 15.900 2.123 -21.869 1.00 97.06 192 ARG A N 1
ATOM 1481 C CA . ARG A 1 192 ? 15.269 2.463 -23.143 1.00 97.06 192 ARG A CA 1
ATOM 1482 C C . ARG A 1 192 ? 14.700 1.227 -23.830 1.00 97.06 192 ARG A C 1
ATOM 1484 O O . ARG A 1 192 ? 15.400 0.263 -24.129 1.00 97.06 192 ARG A O 1
ATOM 1491 N N . VAL A 1 193 ? 13.425 1.321 -24.181 1.00 96.62 193 VAL A N 1
ATOM 1492 C CA . VAL A 1 193 ? 12.679 0.321 -24.948 1.00 96.62 193 VAL A CA 1
ATOM 1493 C C . VAL A 1 193 ? 11.862 0.998 -26.042 1.00 96.62 193 VAL A C 1
ATOM 1495 O O . VAL A 1 193 ? 11.633 2.208 -26.018 1.00 96.62 193 VAL A O 1
ATOM 1498 N N . THR A 1 194 ? 11.427 0.221 -27.024 1.00 96.50 194 THR A N 1
ATOM 1499 C CA . THR A 1 194 ? 10.426 0.663 -27.998 1.00 96.50 194 THR A CA 1
ATOM 1500 C C . THR A 1 194 ? 9.073 0.139 -27.549 1.00 96.50 194 THR A C 1
ATOM 1502 O O . THR A 1 194 ? 8.975 -1.011 -27.130 1.00 96.50 194 THR A O 1
ATOM 1505 N N . ILE A 1 195 ? 8.031 0.959 -27.623 1.00 95.75 195 ILE A N 1
ATOM 1506 C CA . ILE A 1 195 ? 6.665 0.538 -27.326 1.00 95.75 195 ILE A CA 1
ATOM 1507 C C . ILE A 1 195 ? 5.759 0.683 -28.539 1.00 95.75 195 ILE A C 1
ATOM 1509 O O . ILE A 1 195 ? 5.968 1.556 -29.384 1.00 95.75 195 ILE A O 1
ATOM 1513 N N . SER A 1 196 ? 4.723 -0.151 -28.582 1.00 94.19 196 SER A N 1
ATOM 1514 C CA . SER A 1 196 ? 3.591 0.022 -29.485 1.00 94.19 196 SER A CA 1
ATOM 1515 C C . SER A 1 196 ? 2.266 -0.055 -28.734 1.00 94.19 196 SER A C 1
ATOM 1517 O O . SER A 1 196 ? 2.106 -0.868 -27.818 1.00 94.19 196 SER A O 1
ATOM 1519 N N . PHE A 1 197 ? 1.326 0.801 -29.123 1.00 91.81 197 PHE A N 1
ATOM 1520 C CA . PHE A 1 197 ? -0.053 0.787 -28.644 1.00 91.81 197 PHE A CA 1
ATOM 1521 C C . PHE A 1 197 ? -0.972 1.353 -29.733 1.00 91.81 197 PHE A C 1
ATOM 1523 O O . PHE A 1 197 ? -0.710 2.418 -30.295 1.00 91.81 197 PHE A O 1
ATOM 1530 N N . GLY A 1 198 ? -2.054 0.642 -30.061 1.00 87.12 198 GLY A N 1
ATOM 1531 C CA . GLY A 1 198 ? -2.918 1.019 -31.184 1.00 87.12 198 GLY A CA 1
ATOM 1532 C C . GLY A 1 198 ? -2.127 1.131 -32.496 1.00 87.12 198 GLY A C 1
ATOM 1533 O O . GLY A 1 198 ? -1.503 0.166 -32.924 1.00 87.12 198 GLY A O 1
ATOM 1534 N N . ALA A 1 199 ? -2.140 2.313 -33.120 1.00 86.12 199 ALA A N 1
ATOM 1535 C CA . ALA A 1 199 ? -1.363 2.612 -34.330 1.00 86.12 199 ALA A CA 1
ATOM 1536 C C . ALA A 1 199 ? -0.026 3.334 -34.049 1.00 86.12 199 ALA A C 1
ATOM 1538 O O . ALA A 1 199 ? 0.716 3.638 -34.982 1.00 86.12 199 ALA A O 1
ATOM 1539 N N . CYS A 1 200 ? 0.289 3.623 -32.784 1.00 88.31 200 CYS A N 1
ATOM 1540 C CA . CYS A 1 200 ? 1.469 4.387 -32.393 1.00 88.31 200 CYS A CA 1
ATOM 1541 C C . CYS A 1 200 ? 2.653 3.460 -32.098 1.00 88.31 200 CYS A C 1
ATOM 1543 O O . CYS A 1 200 ? 2.501 2.452 -31.407 1.00 88.31 200 CYS A O 1
ATOM 1545 N N . HIS A 1 201 ? 3.837 3.837 -32.580 1.00 92.50 201 HIS A N 1
ATOM 1546 C CA . HIS A 1 201 ? 5.119 3.207 -32.262 1.00 92.50 201 HIS A CA 1
ATOM 1547 C C . HIS A 1 201 ? 6.119 4.295 -31.888 1.00 92.50 201 HIS A C 1
ATOM 1549 O O . HIS A 1 201 ? 6.268 5.253 -32.640 1.00 92.50 201 HIS A O 1
ATOM 1555 N N . GLY A 1 202 ? 6.812 4.147 -30.761 1.00 93.38 202 GLY A N 1
ATOM 1556 C CA . GLY A 1 202 ? 7.780 5.144 -30.305 1.00 93.38 202 GLY A CA 1
ATOM 1557 C C . GLY A 1 202 ? 8.688 4.628 -29.201 1.00 93.38 202 GLY A C 1
ATOM 1558 O O . GLY A 1 202 ? 8.571 3.481 -28.762 1.00 93.38 202 GLY A O 1
ATOM 1559 N N . TRP A 1 203 ? 9.621 5.460 -28.751 1.00 94.62 203 TRP A N 1
ATOM 1560 C CA . TRP A 1 203 ? 10.490 5.103 -27.628 1.00 94.62 203 TRP A CA 1
ATOM 1561 C C . TRP A 1 203 ? 9.827 5.372 -26.270 1.00 94.62 203 TRP A C 1
ATOM 1563 O O . TRP A 1 203 ? 9.022 6.290 -26.092 1.00 94.62 203 TRP A O 1
ATOM 1573 N N . LEU A 1 204 ? 10.222 4.566 -25.289 1.00 94.81 204 LEU A N 1
ATOM 1574 C CA . LEU A 1 204 ? 9.890 4.712 -23.882 1.00 94.81 204 LEU A CA 1
ATOM 1575 C C . LEU A 1 204 ? 11.169 4.564 -23.060 1.00 94.81 204 LEU A C 1
ATOM 1577 O O . LEU A 1 204 ? 11.968 3.655 -23.292 1.00 94.81 204 LEU A O 1
ATOM 1581 N N . ARG A 1 205 ? 11.350 5.457 -22.092 1.00 95.81 205 ARG A N 1
ATOM 1582 C CA . ARG A 1 205 ? 12.403 5.395 -21.084 1.00 95.81 205 ARG A CA 1
ATOM 1583 C C . ARG A 1 205 ? 11.789 5.173 -19.716 1.00 95.81 205 ARG A C 1
ATOM 1585 O O . ARG A 1 205 ? 10.839 5.858 -19.343 1.00 95.81 205 ARG A O 1
ATOM 1592 N N . LEU A 1 206 ? 12.341 4.221 -18.985 1.00 94.00 206 LEU A N 1
ATOM 1593 C CA . LEU A 1 206 ? 11.947 3.871 -17.628 1.00 94.00 206 LEU A CA 1
ATOM 1594 C C . LEU A 1 206 ? 13.087 4.233 -16.677 1.00 94.00 206 LEU A C 1
ATOM 1596 O O . LEU A 1 206 ? 14.254 4.183 -17.072 1.00 94.00 206 LEU A O 1
ATOM 1600 N N . SER A 1 207 ? 12.771 4.567 -15.430 1.00 92.75 207 SER A N 1
ATOM 1601 C CA . SER A 1 207 ? 13.790 4.608 -14.380 1.00 92.75 207 SER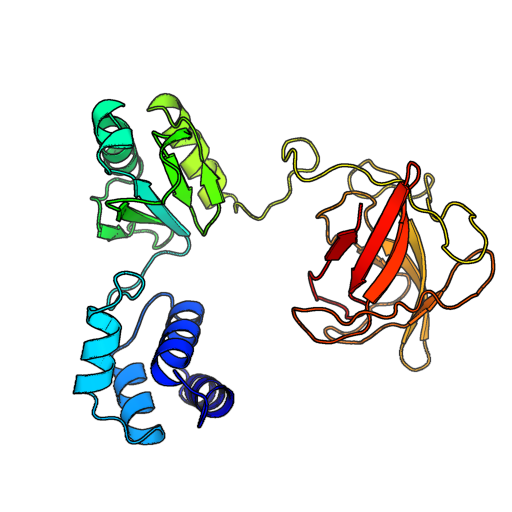 A CA 1
ATOM 1602 C C . SER A 1 207 ? 14.452 3.234 -14.229 1.00 92.75 207 SER A C 1
ATOM 1604 O O . SER A 1 207 ? 13.785 2.203 -14.313 1.00 92.75 207 SER A O 1
ATOM 1606 N N . SER A 1 208 ? 15.768 3.217 -14.021 1.00 92.06 208 SER A N 1
ATOM 1607 C CA . SER A 1 208 ? 16.512 1.997 -13.681 1.00 92.06 208 SER A CA 1
ATOM 1608 C C . SER A 1 208 ? 16.456 1.667 -12.197 1.00 92.06 208 SER A C 1
ATOM 1610 O O . SER A 1 208 ? 16.958 0.632 -11.778 1.00 92.06 208 SER A O 1
ATOM 1612 N N . LEU A 1 209 ? 15.858 2.526 -11.377 1.00 89.19 209 LEU A N 1
ATOM 1613 C CA . LEU A 1 209 ? 15.711 2.269 -9.958 1.00 89.19 209 LEU A CA 1
ATOM 1614 C C . LEU A 1 209 ? 14.571 1.282 -9.734 1.00 89.19 209 LEU A C 1
ATOM 1616 O O . LEU A 1 209 ? 13.409 1.590 -10.012 1.00 89.19 209 LEU A O 1
ATOM 1620 N N . TYR A 1 210 ? 14.886 0.101 -9.199 1.00 84.69 210 TYR A N 1
ATOM 1621 C CA . TYR A 1 210 ? 13.855 -0.851 -8.805 1.00 84.69 210 TYR A CA 1
ATOM 1622 C C . TYR A 1 210 ? 12.933 -0.201 -7.770 1.00 84.69 210 TYR A C 1
ATOM 1624 O O . TYR A 1 210 ? 13.394 0.403 -6.807 1.00 84.69 210 TYR A O 1
ATOM 1632 N N . GLY A 1 211 ? 11.621 -0.279 -7.988 1.00 77.06 211 GLY A N 1
ATOM 1633 C CA . GLY A 1 211 ? 10.641 0.449 -7.183 1.00 77.06 211 GLY A CA 1
ATOM 1634 C C . GLY A 1 211 ? 10.146 1.748 -7.820 1.00 77.06 211 GLY A C 1
ATOM 1635 O O . GLY A 1 211 ? 9.005 2.123 -7.569 1.00 77.06 211 GLY A O 1
ATOM 1636 N N . SER A 1 212 ? 10.937 2.417 -8.665 1.00 83.88 212 SER A N 1
ATOM 1637 C CA . SER A 1 212 ? 10.509 3.652 -9.329 1.00 83.88 212 SER A CA 1
ATOM 1638 C C . SER A 1 212 ? 9.533 3.376 -10.475 1.00 83.88 212 SER A C 1
ATOM 1640 O O . SER A 1 212 ? 9.666 2.415 -11.232 1.00 83.88 212 SER A O 1
ATOM 1642 N N . PHE A 1 213 ? 8.544 4.260 -10.618 1.00 85.19 213 PHE A N 1
ATOM 1643 C CA . PHE A 1 213 ? 7.530 4.223 -11.681 1.00 85.19 213 PHE A CA 1
ATOM 1644 C C . PHE A 1 213 ? 7.653 5.414 -12.634 1.00 85.19 213 PHE A C 1
ATOM 1646 O O . PHE A 1 213 ? 6.739 5.697 -13.416 1.00 85.19 213 PHE A O 1
ATOM 1653 N N . THR A 1 214 ? 8.762 6.145 -12.537 1.00 87.00 214 THR A N 1
ATOM 1654 C CA . THR A 1 214 ? 9.027 7.309 -13.371 1.00 87.00 214 THR A CA 1
ATOM 1655 C C . THR A 1 214 ? 9.325 6.845 -14.791 1.00 87.00 214 THR A C 1
ATOM 1657 O O . THR A 1 214 ? 10.227 6.039 -15.023 1.00 87.00 214 THR A O 1
ATOM 1660 N N . ILE A 1 215 ? 8.550 7.355 -15.748 1.00 89.81 215 ILE A N 1
ATOM 1661 C CA . ILE A 1 215 ? 8.714 7.039 -17.165 1.00 89.81 215 ILE A CA 1
ATOM 1662 C C . ILE A 1 215 ? 8.655 8.309 -18.008 1.00 89.81 215 ILE A C 1
ATOM 1664 O O . ILE A 1 215 ? 7.941 9.255 -17.672 1.00 89.81 215 ILE A O 1
ATOM 1668 N N . VAL A 1 216 ? 9.360 8.293 -19.134 1.00 91.25 216 VAL A N 1
ATOM 1669 C CA . VAL A 1 216 ? 9.339 9.342 -20.155 1.00 91.25 216 VAL A CA 1
ATOM 1670 C C . VAL A 1 216 ? 9.101 8.670 -21.501 1.00 91.25 216 VAL A C 1
ATOM 1672 O O . VAL A 1 216 ? 9.859 7.784 -21.889 1.00 91.25 216 VAL A O 1
ATOM 1675 N N . SER A 1 217 ? 8.054 9.065 -22.216 1.00 91.00 217 SER A N 1
ATOM 1676 C CA . SER A 1 217 ? 7.678 8.478 -23.505 1.00 91.00 217 SER A CA 1
ATOM 1677 C C . SER A 1 217 ? 7.663 9.523 -24.612 1.00 91.00 217 SER A C 1
ATOM 1679 O O . SER A 1 217 ? 7.424 10.700 -24.359 1.00 91.00 217 SER A O 1
ATOM 1681 N N . GLU A 1 218 ? 7.892 9.077 -25.846 1.00 89.50 218 GLU A N 1
ATOM 1682 C CA . GLU A 1 218 ? 7.775 9.920 -27.042 1.00 89.50 218 GLU A CA 1
ATOM 1683 C C . GLU A 1 218 ? 6.342 10.413 -27.270 1.00 89.50 218 GLU A C 1
ATOM 1685 O O . GLU A 1 218 ? 6.116 11.563 -27.638 1.00 89.50 218 GLU A O 1
ATOM 1690 N N . TYR A 1 219 ? 5.375 9.532 -27.014 1.00 87.81 219 TYR A N 1
ATOM 1691 C CA . TYR A 1 219 ? 3.949 9.799 -27.149 1.00 87.81 219 TYR A CA 1
ATOM 1692 C C . TYR A 1 219 ? 3.251 9.643 -25.802 1.00 87.81 219 TYR A C 1
ATOM 1694 O O . TYR A 1 219 ? 3.599 8.763 -25.007 1.00 87.81 219 TYR A O 1
ATOM 1702 N N . GLU A 1 220 ? 2.223 10.452 -25.556 1.00 83.50 220 GLU A N 1
ATOM 1703 C CA . GLU A 1 220 ? 1.347 10.262 -24.404 1.00 83.50 220 GLU A CA 1
ATOM 1704 C C . GLU A 1 220 ? 0.523 8.985 -24.588 1.00 83.50 220 GLU A C 1
ATOM 1706 O O . GLU A 1 220 ? -0.341 8.881 -25.458 1.00 83.50 220 GLU A O 1
ATOM 1711 N N . THR A 1 221 ? 0.819 7.978 -23.770 1.00 82.06 221 THR A N 1
ATOM 1712 C CA . THR A 1 221 ? 0.032 6.746 -23.714 1.00 82.06 221 THR A CA 1
ATOM 1713 C C . THR A 1 221 ? -1.184 6.971 -22.811 1.00 82.06 221 THR A C 1
ATOM 1715 O O . THR A 1 221 ? -0.985 7.337 -21.646 1.00 82.06 221 THR A O 1
ATOM 1718 N N . PRO A 1 222 ? -2.422 6.721 -23.281 1.00 85.94 22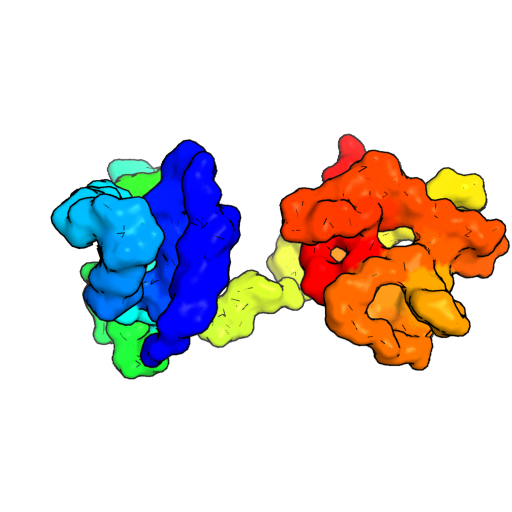2 PRO A N 1
ATOM 1719 C CA . PRO A 1 222 ? -3.607 6.819 -22.435 1.00 85.94 222 PRO A CA 1
ATOM 1720 C C . PRO A 1 222 ? -3.499 5.902 -21.210 1.00 85.94 222 PRO A C 1
ATOM 1722 O O . PRO A 1 222 ? -2.942 4.801 -21.294 1.00 85.94 222 PRO A O 1
ATOM 1725 N N . ALA A 1 223 ? -4.046 6.343 -20.075 1.00 82.75 223 ALA A N 1
ATOM 1726 C CA . ALA A 1 223 ? -4.095 5.530 -18.861 1.00 82.75 223 ALA A CA 1
ATOM 1727 C C . ALA A 1 223 ? -4.779 4.177 -19.127 1.00 82.75 223 ALA A C 1
ATOM 1729 O O . ALA A 1 223 ? -5.654 4.073 -19.985 1.00 82.75 223 ALA A O 1
ATOM 1730 N N . ASP A 1 224 ? -4.338 3.137 -18.420 1.00 83.75 224 ASP A N 1
ATOM 1731 C CA . ASP A 1 224 ? -4.843 1.761 -18.507 1.00 83.75 224 ASP A CA 1
ATOM 1732 C C . ASP A 1 224 ? -4.628 1.034 -19.844 1.00 83.75 224 ASP A C 1
ATOM 1734 O O . ASP A 1 224 ? -5.043 -0.122 -19.981 1.00 83.75 224 ASP A O 1
ATOM 1738 N N . THR A 1 225 ? -3.919 1.645 -20.796 1.00 90.31 225 THR A N 1
ATOM 1739 C CA . THR A 1 225 ? -3.540 1.004 -22.064 1.00 90.31 225 THR A CA 1
ATOM 1740 C C . THR A 1 225 ? -2.466 -0.055 -21.833 1.00 90.31 225 THR A C 1
ATOM 1742 O O . THR A 1 225 ? -1.478 0.197 -21.143 1.00 90.31 225 THR A O 1
ATOM 1745 N N . VAL A 1 226 ? -2.639 -1.236 -22.427 1.00 92.06 226 VAL A N 1
ATOM 1746 C CA . VAL A 1 226 ? -1.611 -2.285 -22.468 1.00 92.06 226 VAL A CA 1
ATOM 1747 C C . VAL A 1 226 ? -0.685 -2.013 -23.650 1.00 92.06 226 VAL A C 1
ATOM 1749 O O . VAL A 1 226 ? -1.138 -1.982 -24.793 1.00 92.06 226 VAL A O 1
ATOM 1752 N N . CYS A 1 227 ? 0.597 -1.799 -23.369 1.00 93.75 227 CYS A N 1
ATOM 1753 C CA . CYS A 1 227 ? 1.615 -1.541 -24.382 1.00 93.75 227 CYS A CA 1
ATOM 1754 C C . CYS A 1 227 ? 2.426 -2.802 -24.678 1.00 93.75 227 CYS A C 1
ATOM 1756 O O . CYS A 1 227 ? 2.801 -3.537 -23.768 1.00 93.75 227 CYS A O 1
ATOM 1758 N N . HIS A 1 228 ? 2.781 -3.008 -25.942 1.00 95.12 228 HIS A N 1
ATOM 1759 C CA . HIS A 1 228 ? 3.753 -4.029 -26.329 1.00 95.12 228 HIS A CA 1
ATOM 1760 C C . HIS A 1 228 ? 5.153 -3.432 -26.297 1.00 95.12 228 HIS A C 1
ATOM 1762 O O . HIS A 1 228 ? 5.355 -2.332 -26.808 1.00 95.12 228 HIS A O 1
ATOM 1768 N N . PHE A 1 229 ? 6.107 -4.145 -25.704 1.00 96.38 229 PHE A N 1
ATOM 1769 C CA . PHE A 1 229 ? 7.477 -3.678 -25.510 1.00 96.38 229 PHE A CA 1
ATOM 1770 C C . PHE A 1 229 ? 8.417 -4.431 -26.442 1.00 96.38 229 PHE A C 1
ATOM 1772 O O . PHE A 1 229 ? 8.325 -5.646 -26.573 1.00 96.38 229 PHE A O 1
ATOM 1779 N N . PHE A 1 230 ? 9.363 -3.723 -27.043 1.00 97.31 230 PHE A N 1
ATOM 1780 C CA . PHE A 1 230 ? 10.327 -4.263 -27.990 1.00 97.31 230 PHE A CA 1
ATOM 1781 C C . PHE A 1 230 ? 11.735 -3.802 -27.635 1.00 97.31 230 PHE A C 1
ATOM 1783 O O . PHE A 1 230 ? 11.961 -2.682 -27.166 1.00 97.31 230 PHE A O 1
ATOM 1790 N N . CYS A 1 231 ? 12.706 -4.671 -27.898 1.00 96.94 231 CYS A N 1
ATOM 1791 C CA . CYS A 1 231 ? 14.110 -4.311 -27.790 1.00 96.94 231 CYS A CA 1
ATOM 1792 C C . CYS A 1 231 ? 14.493 -3.313 -28.901 1.00 96.94 231 CYS A C 1
ATOM 1794 O O . CYS A 1 231 ? 14.276 -3.618 -30.073 1.00 96.94 231 CYS A O 1
ATOM 1796 N N . PRO A 1 232 ? 15.146 -2.179 -28.589 1.00 95.88 232 PRO A N 1
ATOM 1797 C CA . PRO A 1 232 ? 15.581 -1.220 -29.604 1.00 95.88 232 PRO A CA 1
ATOM 1798 C C . PRO A 1 232 ? 16.734 -1.742 -30.479 1.00 95.88 232 PRO A C 1
ATOM 1800 O O . PRO A 1 232 ? 17.006 -1.162 -31.524 1.00 95.88 232 PRO A O 1
ATOM 1803 N N . HIS A 1 233 ? 17.409 -2.824 -30.067 1.00 96.38 233 HIS A N 1
ATOM 1804 C CA . HIS A 1 233 ? 18.553 -3.399 -30.784 1.00 96.38 233 HIS A CA 1
ATOM 1805 C C . HIS A 1 233 ? 18.171 -4.545 -31.720 1.00 96.38 233 HIS A C 1
ATOM 1807 O O . HIS A 1 233 ? 18.631 -4.588 -32.853 1.00 96.38 233 HIS A O 1
ATOM 1813 N N . CYS A 1 234 ? 17.368 -5.503 -31.243 1.00 96.25 234 CYS A N 1
ATOM 1814 C CA . CYS A 1 234 ? 16.980 -6.673 -32.041 1.00 96.25 234 CYS A CA 1
ATOM 1815 C C . CYS A 1 234 ? 15.524 -6.649 -32.510 1.00 96.25 234 CYS A C 1
ATOM 1817 O O . CYS A 1 234 ? 15.108 -7.567 -33.209 1.00 96.25 234 CYS A O 1
ATOM 1819 N N . HIS A 1 235 ? 14.744 -5.644 -32.101 1.00 96.12 235 HIS A N 1
ATOM 1820 C CA . HIS A 1 235 ? 13.323 -5.481 -32.430 1.00 96.12 235 HIS A CA 1
ATOM 1821 C C . HIS A 1 235 ? 12.411 -6.632 -31.983 1.00 96.12 235 HIS A C 1
ATOM 1823 O O . HIS A 1 235 ? 11.221 -6.624 -32.279 1.00 96.12 235 HIS A O 1
ATOM 1829 N N . ALA A 1 236 ? 12.939 -7.602 -31.234 1.00 95.50 236 ALA A N 1
ATOM 1830 C CA . ALA A 1 236 ? 12.142 -8.673 -30.667 1.00 95.50 236 ALA A CA 1
ATOM 1831 C C . ALA A 1 236 ? 11.205 -8.130 -29.584 1.00 95.50 236 ALA A C 1
ATOM 1833 O O . ALA A 1 236 ? 11.602 -7.290 -28.766 1.00 95.50 236 ALA A O 1
ATOM 1834 N N . GLU A 1 237 ? 9.984 -8.657 -29.563 1.00 96.00 237 GLU A N 1
ATOM 1835 C CA . GLU A 1 237 ? 9.012 -8.374 -28.513 1.00 96.00 237 GLU A CA 1
ATOM 1836 C C . GLU A 1 237 ? 9.476 -8.977 -27.178 1.00 96.00 237 GLU A C 1
ATOM 1838 O O . GLU A 1 237 ? 9.904 -10.135 -27.088 1.00 96.00 237 GLU A O 1
ATOM 1843 N N . LEU A 1 238 ? 9.394 -8.164 -26.131 1.00 94.38 238 LEU A N 1
ATOM 1844 C CA . LEU A 1 238 ? 9.742 -8.482 -24.753 1.00 94.38 238 LEU A CA 1
ATOM 1845 C C . LEU A 1 238 ? 8.495 -8.989 -24.018 1.00 94.38 238 LEU A C 1
ATOM 1847 O O . LEU A 1 238 ? 8.019 -8.369 -23.072 1.00 94.38 238 LEU A O 1
ATOM 1851 N N . LEU A 1 239 ? 7.935 -10.103 -24.484 1.00 90.75 239 LEU A N 1
ATOM 1852 C CA . LEU A 1 239 ? 6.743 -10.710 -23.893 1.00 90.75 239 LEU A CA 1
ATOM 1853 C C . LEU A 1 239 ? 7.125 -11.766 -22.844 1.00 90.75 239 LEU A C 1
ATOM 1855 O O . LEU A 1 239 ? 7.873 -12.700 -23.143 1.00 90.75 239 LEU A O 1
ATOM 1859 N N . GLY A 1 240 ? 6.610 -11.624 -21.623 1.00 84.88 240 GLY A N 1
ATOM 1860 C CA . GLY A 1 240 ? 6.766 -12.593 -20.537 1.00 84.88 240 GLY A CA 1
ATOM 1861 C C . GLY A 1 240 ? 5.648 -13.635 -20.492 1.00 84.88 240 GLY A C 1
ATOM 1862 O O . GLY A 1 240 ? 4.581 -13.458 -21.073 1.00 84.88 240 GLY A O 1
ATOM 1863 N N . ALA A 1 241 ? 5.897 -14.735 -19.776 1.00 83.88 241 ALA A N 1
ATOM 1864 C CA . ALA A 1 241 ? 4.928 -15.822 -19.585 1.00 83.88 241 ALA A CA 1
ATOM 1865 C C . ALA A 1 241 ? 3.953 -15.581 -18.415 1.00 83.88 241 ALA A C 1
ATOM 1867 O O . ALA A 1 241 ? 2.981 -16.314 -18.244 1.00 83.88 241 ALA A O 1
ATOM 1868 N N . THR A 1 242 ? 4.228 -14.577 -17.585 1.00 89.19 242 THR A N 1
ATOM 1869 C CA . THR A 1 242 ? 3.491 -14.250 -16.363 1.00 89.19 242 THR A CA 1
ATOM 1870 C C . THR A 1 242 ? 2.548 -13.070 -16.590 1.00 89.19 242 THR A C 1
ATOM 1872 O O . THR A 1 242 ? 2.776 -12.201 -17.435 1.00 89.19 242 THR A O 1
ATOM 1875 N N . SER A 1 243 ? 1.462 -13.039 -15.819 1.00 92.62 243 SER A N 1
ATOM 1876 C CA . SER A 1 243 ? 0.507 -11.927 -15.791 1.00 92.62 243 SER A CA 1
ATOM 1877 C C . SER A 1 243 ? 0.661 -11.132 -14.498 1.00 92.62 243 SER A C 1
ATOM 1879 O O . SER A 1 243 ? 0.967 -11.690 -13.446 1.00 92.62 243 SER A O 1
ATOM 1881 N N . CYS A 1 244 ? 0.434 -9.825 -14.575 1.00 89.12 244 CYS A N 1
ATOM 1882 C CA . CYS A 1 244 ? 0.500 -8.918 -13.440 1.00 89.12 244 CYS A CA 1
ATOM 1883 C C . CYS A 1 244 ? -0.546 -9.287 -12.378 1.00 89.12 244 CYS A C 1
ATOM 1885 O O . CYS A 1 244 ? -1.732 -9.389 -12.694 1.00 89.12 244 CYS A O 1
ATOM 1887 N N . MET A 1 245 ? -0.137 -9.414 -11.113 1.00 86.12 245 MET A N 1
ATOM 1888 C CA . MET A 1 245 ? -1.055 -9.731 -10.008 1.00 86.12 245 MET A CA 1
ATOM 1889 C C . MET A 1 245 ? -2.067 -8.612 -9.717 1.00 86.12 245 MET A C 1
ATOM 1891 O O . MET A 1 245 ? -3.142 -8.885 -9.194 1.00 86.12 245 MET A O 1
ATOM 1895 N N . GLU A 1 246 ? -1.748 -7.364 -10.072 1.00 84.81 246 GLU A N 1
ATOM 1896 C CA . GLU A 1 246 ? -2.617 -6.208 -9.814 1.00 84.81 246 GLU A CA 1
ATOM 1897 C C . GLU A 1 246 ? -3.698 -6.023 -10.887 1.00 84.81 246 GLU A C 1
ATOM 1899 O O . GLU A 1 246 ? -4.834 -5.680 -10.570 1.00 84.81 246 GLU A O 1
ATOM 1904 N N . CYS A 1 247 ? -3.355 -6.215 -12.167 1.00 89.00 247 CYS A N 1
ATOM 1905 C CA . CYS A 1 247 ? -4.235 -5.840 -13.285 1.00 89.00 247 CYS A CA 1
ATOM 1906 C C . CYS A 1 247 ? -4.367 -6.891 -14.399 1.00 89.00 247 CYS A C 1
ATOM 1908 O O . CYS A 1 247 ? -4.965 -6.601 -15.442 1.00 89.00 247 CYS A O 1
ATOM 1910 N N . ALA A 1 248 ? -3.776 -8.076 -14.209 1.00 90.62 248 ALA A N 1
ATOM 1911 C CA . ALA A 1 248 ? -3.759 -9.205 -15.144 1.00 90.62 248 ALA A CA 1
ATOM 1912 C C . ALA A 1 248 ? -3.133 -8.934 -16.529 1.00 90.62 248 ALA A C 1
ATOM 1914 O O . ALA A 1 248 ? -3.208 -9.786 -17.410 1.00 90.62 248 ALA A O 1
ATOM 1915 N N . ALA A 1 249 ? -2.499 -7.776 -16.743 1.00 92.38 249 ALA A N 1
ATOM 1916 C CA . ALA A 1 249 ? -1.803 -7.488 -17.995 1.00 92.38 249 ALA A CA 1
ATOM 1917 C C . ALA A 1 249 ? -0.506 -8.316 -18.127 1.00 92.38 249 ALA A C 1
ATOM 1919 O O . ALA A 1 249 ? 0.079 -8.685 -17.104 1.00 92.38 249 ALA A O 1
ATOM 1920 N N . PRO A 1 250 ? -0.023 -8.587 -19.353 1.00 94.00 250 PRO A N 1
ATOM 1921 C CA . PRO A 1 250 ? 1.236 -9.298 -19.563 1.00 94.00 250 PRO A CA 1
ATOM 1922 C C . PRO A 1 250 ? 2.420 -8.596 -18.893 1.00 94.00 250 PRO A C 1
ATOM 1924 O O . PRO A 1 250 ? 2.517 -7.364 -18.912 1.00 94.00 250 PRO A O 1
ATOM 1927 N N . MET A 1 251 ? 3.335 -9.372 -18.324 1.00 94.50 251 MET A N 1
ATOM 1928 C CA . MET A 1 251 ? 4.576 -8.847 -17.763 1.00 94.50 251 MET A CA 1
ATOM 1929 C C . MET A 1 251 ? 5.685 -8.813 -18.823 1.00 94.50 251 MET A C 1
ATOM 1931 O O . MET A 1 251 ? 5.775 -9.698 -19.672 1.00 94.50 251 MET A O 1
ATOM 1935 N N . VAL A 1 252 ? 6.542 -7.798 -18.765 1.00 95.56 252 VAL A N 1
ATOM 1936 C CA . VAL A 1 252 ? 7.639 -7.537 -19.707 1.00 95.56 252 VAL A CA 1
ATOM 1937 C C . VAL A 1 252 ? 8.967 -7.868 -19.020 1.00 95.56 252 VAL A C 1
ATOM 1939 O O . VAL A 1 252 ? 9.363 -7.130 -18.114 1.00 95.56 252 VAL A O 1
ATOM 1942 N N . PRO A 1 253 ? 9.654 -8.963 -19.394 1.00 95.44 253 PRO A N 1
ATOM 1943 C CA . PRO A 1 253 ? 10.882 -9.394 -18.742 1.00 95.44 253 PRO A CA 1
ATOM 1944 C C . PRO A 1 253 ? 12.119 -8.683 -19.299 1.00 95.44 253 PRO A C 1
ATOM 1946 O O . PRO A 1 253 ? 12.278 -8.516 -20.512 1.00 95.44 253 PRO A O 1
ATOM 1949 N N . MET A 1 254 ? 13.045 -8.351 -18.407 1.00 95.12 254 MET A N 1
ATOM 1950 C CA . MET A 1 254 ? 14.391 -7.873 -18.713 1.00 95.12 254 MET A CA 1
ATOM 1951 C C . MET A 1 254 ? 15.391 -8.597 -17.809 1.00 95.12 254 MET A C 1
ATOM 1953 O O . MET A 1 254 ? 15.118 -8.834 -16.634 1.00 95.12 254 MET A O 1
ATOM 1957 N N . VAL A 1 255 ? 16.539 -8.988 -18.359 1.00 93.88 255 VAL A N 1
ATOM 1958 C CA . VAL A 1 255 ? 17.567 -9.732 -17.614 1.00 93.88 255 VAL A CA 1
ATOM 1959 C C . VAL A 1 255 ? 18.421 -8.748 -16.837 1.00 93.88 255 VAL A C 1
ATOM 1961 O O . VAL A 1 255 ? 18.838 -7.748 -17.411 1.00 93.88 255 VAL A O 1
ATOM 1964 N N . ILE A 1 256 ? 18.704 -9.029 -15.571 1.00 93.62 256 ILE A N 1
ATOM 1965 C CA . ILE A 1 256 ? 19.555 -8.167 -14.747 1.00 93.62 256 ILE A CA 1
ATOM 1966 C C . ILE A 1 256 ? 21.020 -8.560 -14.923 1.00 93.62 256 ILE A C 1
ATOM 1968 O O . ILE A 1 256 ? 21.374 -9.743 -14.965 1.00 93.62 256 ILE A O 1
ATOM 1972 N N . GLU A 1 257 ? 21.890 -7.561 -15.021 1.00 85.44 257 GLU A N 1
ATOM 1973 C CA . GLU A 1 257 ? 23.335 -7.753 -14.993 1.00 85.44 257 GLU A CA 1
ATOM 1974 C C . GLU A 1 257 ? 23.761 -8.295 -13.621 1.00 85.44 257 GLU A C 1
ATOM 1976 O O . GLU A 1 257 ? 23.610 -7.633 -12.599 1.00 85.44 257 GLU A O 1
ATOM 1981 N N . GLY A 1 258 ? 24.255 -9.536 -13.591 1.00 78.88 258 GLY A N 1
ATOM 1982 C CA . GLY A 1 258 ? 24.570 -10.257 -12.349 1.00 78.88 258 GLY A CA 1
ATOM 1983 C C . GLY A 1 258 ? 23.629 -11.424 -12.028 1.00 78.88 258 GLY A C 1
ATOM 1984 O O . GLY A 1 258 ? 23.953 -12.216 -11.147 1.00 78.88 258 GLY A O 1
ATOM 1985 N N . GLY A 1 259 ? 22.538 -11.592 -12.783 1.00 82.50 259 GLY A N 1
ATOM 1986 C CA . GLY A 1 259 ? 21.595 -12.705 -12.637 1.00 82.50 259 GLY A CA 1
ATOM 1987 C C . GLY A 1 259 ? 20.200 -12.256 -12.202 1.00 82.50 259 GLY A C 1
ATOM 1988 O O . GLY A 1 259 ? 20.030 -11.189 -11.620 1.00 82.50 259 GLY A O 1
ATOM 1989 N N . GLY A 1 260 ? 19.200 -13.078 -12.520 1.00 88.31 260 GLY A N 1
ATOM 1990 C CA . GLY A 1 260 ? 17.790 -12.780 -12.281 1.00 88.31 260 GLY A CA 1
ATOM 1991 C C . GLY A 1 260 ? 17.093 -12.053 -13.436 1.00 88.31 260 GLY A C 1
ATOM 1992 O O . GLY A 1 260 ? 17.691 -11.678 -14.453 1.00 88.31 260 GLY A O 1
ATOM 1993 N N . ILE A 1 261 ? 15.783 -11.884 -13.289 1.00 90.69 261 ILE A N 1
ATOM 1994 C CA . ILE A 1 261 ? 14.888 -11.247 -14.252 1.00 90.69 261 ILE A CA 1
ATOM 1995 C C . ILE A 1 261 ? 14.021 -10.241 -13.498 1.00 90.69 261 ILE A C 1
ATOM 1997 O O . ILE A 1 261 ? 13.306 -10.592 -12.562 1.00 90.69 261 ILE A O 1
ATOM 2001 N N . VAL A 1 262 ? 14.032 -8.988 -13.948 1.00 92.00 262 VAL A N 1
ATOM 2002 C CA . VAL A 1 262 ? 13.002 -8.022 -13.564 1.00 92.00 262 VAL A CA 1
ATOM 2003 C C . VAL A 1 262 ? 11.868 -8.092 -14.571 1.00 92.00 262 VAL A C 1
ATOM 2005 O O . VAL A 1 262 ? 12.081 -8.152 -15.781 1.00 92.00 262 VAL A O 1
ATOM 2008 N N . GLN A 1 263 ? 10.643 -8.091 -14.074 1.00 92.75 263 GLN A N 1
ATOM 2009 C CA . GLN A 1 263 ? 9.442 -8.063 -14.884 1.00 92.75 263 GLN A CA 1
ATOM 2010 C C . GLN A 1 263 ? 8.619 -6.834 -14.521 1.00 92.75 263 GLN A C 1
ATOM 2012 O O . GLN A 1 263 ? 8.311 -6.612 -13.352 1.00 92.75 263 GLN A O 1
ATOM 2017 N N . ILE A 1 264 ? 8.229 -6.053 -15.523 1.00 92.81 264 ILE A N 1
ATOM 2018 C CA . ILE A 1 264 ? 7.391 -4.861 -15.341 1.00 92.81 264 ILE A CA 1
ATOM 2019 C C . ILE A 1 264 ? 6.034 -5.053 -16.010 1.00 92.81 264 ILE A C 1
ATOM 2021 O O . ILE A 1 264 ? 5.929 -5.706 -17.048 1.00 92.81 264 ILE A O 1
ATOM 2025 N N . CYS A 1 265 ? 4.980 -4.490 -15.434 1.00 93.44 265 CYS A N 1
ATOM 2026 C CA . CYS A 1 265 ? 3.659 -4.539 -16.041 1.00 93.44 265 CYS A CA 1
ATOM 2027 C C . CYS A 1 265 ? 3.615 -3.733 -17.351 1.00 93.44 265 CYS A C 1
ATOM 2029 O O . CYS A 1 265 ? 4.048 -2.584 -17.408 1.00 93.44 265 CYS A O 1
ATOM 2031 N N . SER A 1 266 ? 3.024 -4.317 -18.396 1.00 93.69 266 SER A N 1
ATOM 2032 C CA . SER A 1 266 ? 2.800 -3.651 -19.689 1.00 93.69 266 SER A CA 1
ATOM 2033 C C . SER A 1 266 ? 1.708 -2.571 -19.668 1.00 93.69 266 SER A C 1
ATOM 2035 O O . SER A 1 266 ? 1.598 -1.792 -20.617 1.00 93.69 266 SER A O 1
ATOM 2037 N N . ARG A 1 267 ? 0.874 -2.515 -18.620 1.00 92.88 267 ARG A N 1
ATOM 2038 C CA . ARG A 1 267 ? -0.249 -1.572 -18.522 1.00 92.88 267 ARG A CA 1
ATOM 2039 C C . ARG A 1 267 ? 0.206 -0.211 -18.002 1.00 92.88 267 ARG A C 1
ATOM 2041 O O . ARG A 1 267 ? 0.702 -0.096 -16.880 1.00 92.88 267 ARG A O 1
ATOM 2048 N N . ARG A 1 268 ? -0.066 0.850 -18.765 1.00 88.81 268 ARG A N 1
ATOM 2049 C CA . ARG A 1 268 ? 0.201 2.231 -18.353 1.00 88.81 268 ARG A CA 1
ATOM 2050 C C . ARG A 1 268 ? -0.570 2.578 -17.075 1.00 88.81 268 ARG A C 1
ATOM 2052 O O . ARG A 1 268 ? -1.794 2.603 -17.078 1.00 88.81 268 ARG A O 1
ATOM 2059 N N . GLY A 1 269 ? 0.164 2.902 -16.010 1.00 83.44 269 GLY A N 1
ATOM 2060 C CA . GLY A 1 269 ? -0.396 3.321 -14.717 1.00 83.44 269 GLY A CA 1
ATOM 2061 C C . GLY A 1 269 ? -0.439 2.219 -13.654 1.00 83.44 269 GLY A C 1
ATOM 2062 O O . GLY A 1 269 ? -0.636 2.529 -12.482 1.00 83.44 269 GLY A O 1
ATOM 2063 N N . CYS A 1 270 ? -0.191 0.960 -14.027 1.00 85.56 270 CYS A N 1
ATOM 2064 C CA . CYS A 1 270 ? -0.039 -0.130 -13.067 1.00 85.56 270 CYS A CA 1
ATOM 2065 C C . CYS A 1 270 ? 1.353 -0.093 -12.419 1.00 85.56 270 CYS A C 1
ATOM 2067 O O . CYS A 1 270 ? 2.343 0.217 -13.084 1.00 85.56 270 CYS A O 1
ATOM 2069 N N . ARG A 1 271 ? 1.419 -0.411 -11.121 1.00 85.31 271 ARG A N 1
ATOM 2070 C CA . ARG A 1 271 ? 2.656 -0.429 -10.325 1.00 85.31 271 ARG A CA 1
ATOM 2071 C C . ARG A 1 271 ? 3.224 -1.839 -10.142 1.00 85.31 271 ARG A C 1
ATOM 2073 O O . ARG A 1 271 ? 4.216 -2.019 -9.447 1.00 85.31 271 ARG A O 1
ATOM 2080 N N . GLY A 1 272 ? 2.645 -2.828 -10.817 1.00 83.62 272 GLY A N 1
ATOM 2081 C CA . GLY A 1 272 ? 3.120 -4.200 -10.771 1.00 83.62 272 GLY A CA 1
ATOM 2082 C C . GLY A 1 272 ? 4.527 -4.344 -11.350 1.00 83.62 272 GLY A C 1
ATOM 2083 O O . GLY A 1 272 ? 4.728 -4.250 -12.562 1.00 83.62 272 GLY A O 1
ATOM 2084 N N . HIS A 1 273 ? 5.480 -4.647 -10.479 1.00 85.19 273 HIS A N 1
ATOM 2085 C CA . HIS A 1 273 ? 6.806 -5.152 -10.815 1.00 85.19 273 HIS A CA 1
ATOM 2086 C C . HIS A 1 273 ? 7.065 -6.460 -10.065 1.00 85.19 273 HIS A C 1
ATOM 2088 O O . HIS A 1 273 ? 6.484 -6.719 -9.011 1.00 85.19 273 HIS A O 1
ATOM 2094 N N . LEU A 1 274 ? 7.920 -7.305 -10.621 1.00 84.62 274 LEU A N 1
ATOM 2095 C CA . LEU A 1 274 ? 8.370 -8.529 -9.981 1.00 84.62 274 LEU A CA 1
ATOM 2096 C C . LEU A 1 274 ? 9.866 -8.673 -10.217 1.00 84.62 274 LEU A C 1
ATOM 2098 O O . LEU A 1 274 ? 10.344 -8.471 -11.332 1.00 84.62 274 LEU A O 1
ATOM 2102 N N . LEU A 1 275 ? 10.585 -9.028 -9.163 1.00 83.56 275 LEU A N 1
ATOM 2103 C CA . LEU A 1 275 ? 11.993 -9.369 -9.222 1.00 83.56 275 LEU A CA 1
ATOM 2104 C C . LEU A 1 275 ? 12.134 -10.864 -8.941 1.00 83.56 275 LEU A C 1
ATOM 2106 O O . LEU A 1 275 ? 11.746 -11.317 -7.866 1.00 83.56 275 LEU A O 1
ATOM 2110 N N . ASP A 1 276 ? 12.659 -11.603 -9.911 1.00 80.56 276 ASP A N 1
ATOM 2111 C CA . ASP A 1 276 ? 12.941 -13.036 -9.816 1.00 80.56 276 ASP A CA 1
ATOM 2112 C C . ASP A 1 276 ? 14.468 -13.209 -9.801 1.00 80.56 276 ASP A C 1
ATOM 2114 O O . ASP A 1 276 ? 15.114 -12.981 -10.825 1.00 80.56 276 ASP A O 1
ATOM 2118 N N . LEU A 1 277 ? 15.049 -13.469 -8.623 1.00 73.38 277 LEU A N 1
ATOM 2119 C CA . LEU A 1 277 ? 16.503 -13.544 -8.389 1.00 73.38 277 LEU A CA 1
ATOM 2120 C C . LEU A 1 277 ? 17.012 -14.986 -8.418 1.00 73.38 277 LEU A C 1
ATOM 2122 O O . LEU A 1 277 ? 16.419 -15.827 -7.706 1.00 73.38 277 LEU A O 1
#

pLDDT: mean 89.22, std 8.7, range [47.56, 97.31]

Foldseek 3Di:
DDLVVLVVLLVVQAPHVPSLVSSQVVCCVVQVADEPVSLVSSCVVNVPDSVVSVVVQVVDPVHHNDQAAPKEKEFACAPLQVVVVSVLQQVLLCVVQVHHAQDHRPVSHYHHHYDHDDPPSVFPSWMAMPNDIDGPDDSVCSVVVVVCSSVPVLPDPCVPDPQWDFWFWAQPPPRHTQWAQVDADNNHTWRKWWKDFDPDIWIKTHHRIVSDGDIDTPDDDDAFTQIWIAHPPPRDTQFDPDAFPPNRATWGWIATDVGWIKTDGRGHPDSGIDTGD